Protein AF-A0A0F7ZGB7-F1 (afdb_monomer_lite)

Organism: NCBI:txid1043627

pLDDT: mean 71.64, std 21.91, range [25.3, 95.0]

Secondary structure (DSSP, 8-state):
----HHHHHHHHHHHHHHHSSSPPPPHHHHHHHHT--HHHHHHHHHHHHH--PPPPSSPPPSS-HHHHHHHHHHHHHHHHTT-PEEHHHHHHHHHHHHHHH-TTPPPPPTTHHHHHHHH-TTEEEEEEE---HHHHHHHHH-HHHHHHHHHHHHHHHHTT--GGG----------TT--SSEEEEEEETT-SSS---PPPGGGS---------S--------------------------

Radius of gyration: 31.17 Å; chains: 1; bounding box: 69×64×97 Å

Structure (mmCIF, N/CA/C/O backbone):
data_AF-A0A0F7ZGB7-F1
#
_entry.id   AF-A0A0F7ZGB7-F1
#
loop_
_atom_site.group_PDB
_atom_site.id
_atom_site.type_symbol
_atom_site.label_atom_id
_atom_site.label_alt_id
_atom_site.label_comp_id
_atom_site.label_asym_id
_atom_site.label_entity_id
_atom_site.label_seq_id
_atom_site.pdbx_PDB_ins_code
_atom_site.Cartn_x
_atom_site.Cartn_y
_atom_site.Cartn_z
_atom_site.occupancy
_atom_site.B_iso_or_equiv
_atom_site.auth_seq_id
_atom_site.auth_comp_id
_atom_site.auth_asym_id
_atom_site.auth_atom_id
_atom_site.pdbx_PDB_model_num
ATOM 1 N N . MET A 1 1 ? 8.958 -7.057 -25.307 1.00 51.56 1 MET A N 1
ATOM 2 C CA . MET A 1 1 ? 9.310 -8.439 -25.656 1.00 51.56 1 MET A CA 1
ATOM 3 C C . MET A 1 1 ? 9.052 -8.569 -27.149 1.00 51.56 1 MET A C 1
ATOM 5 O O . MET A 1 1 ? 8.058 -8.01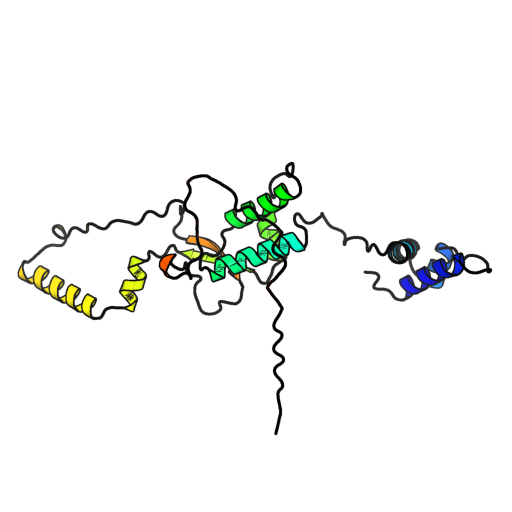8 -27.613 1.00 51.56 1 MET A O 1
ATOM 9 N N . ILE A 1 2 ? 10.017 -9.068 -27.922 1.00 58.09 2 ILE A N 1
ATOM 10 C CA . ILE A 1 2 ? 9.847 -9.271 -29.368 1.00 58.09 2 ILE A CA 1
ATOM 11 C C . ILE A 1 2 ? 9.111 -10.597 -29.515 1.00 58.09 2 ILE A C 1
ATOM 13 O O . ILE A 1 2 ? 9.730 -11.647 -29.382 1.00 58.09 2 ILE A O 1
ATOM 17 N N . ASP A 1 3 ? 7.804 -10.538 -29.738 1.00 61.19 3 ASP A N 1
ATOM 18 C CA . ASP A 1 3 ? 6.962 -11.743 -29.759 1.00 61.19 3 ASP A CA 1
ATOM 19 C C . ASP A 1 3 ? 6.904 -12.402 -31.151 1.00 61.19 3 ASP A C 1
ATOM 21 O O . ASP A 1 3 ? 6.297 -13.454 -31.321 1.00 61.19 3 ASP A O 1
ATOM 25 N N . ASP A 1 4 ? 7.556 -11.800 -32.151 1.00 79.75 4 ASP A N 1
ATOM 26 C CA . ASP A 1 4 ? 7.530 -12.245 -33.543 1.00 79.75 4 ASP A CA 1
ATOM 27 C C . ASP A 1 4 ? 8.862 -12.895 -33.969 1.00 79.75 4 ASP A C 1
ATOM 29 O O . ASP A 1 4 ? 9.934 -12.272 -33.950 1.00 79.75 4 ASP A O 1
ATOM 33 N N . ALA A 1 5 ? 8.781 -14.168 -34.365 1.00 84.44 5 ALA A N 1
ATOM 34 C CA . ALA A 1 5 ? 9.916 -14.976 -34.807 1.00 84.44 5 ALA A CA 1
ATOM 35 C C . ALA A 1 5 ? 10.572 -14.410 -36.079 1.00 84.44 5 ALA A C 1
ATOM 37 O O . ALA A 1 5 ? 11.801 -14.489 -36.231 1.00 84.44 5 ALA A O 1
ATOM 38 N N . ASP A 1 6 ? 9.785 -13.774 -36.948 1.00 86.94 6 ASP A N 1
ATOM 39 C CA . ASP A 1 6 ? 10.262 -13.200 -38.206 1.00 86.94 6 ASP A CA 1
ATOM 40 C C . ASP A 1 6 ? 11.077 -11.928 -37.951 1.00 86.94 6 ASP A C 1
ATOM 42 O O . ASP A 1 6 ? 12.181 -11.765 -38.485 1.00 86.94 6 ASP A O 1
ATOM 46 N N . THR A 1 7 ? 10.624 -11.084 -37.018 1.00 88.38 7 THR A N 1
ATOM 47 C CA . THR A 1 7 ? 11.367 -9.906 -36.542 1.00 88.38 7 THR A CA 1
ATOM 48 C C . THR A 1 7 ? 12.739 -10.285 -35.964 1.00 88.38 7 THR A C 1
ATOM 50 O O . THR A 1 7 ? 13.755 -9.644 -36.265 1.00 88.38 7 THR A O 1
ATOM 53 N N . LEU A 1 8 ? 12.798 -11.345 -35.151 1.00 88.06 8 LEU A N 1
ATOM 54 C CA . LEU A 1 8 ? 14.042 -11.813 -34.531 1.00 88.06 8 LEU A CA 1
ATOM 55 C C . LEU A 1 8 ? 15.022 -12.377 -35.575 1.00 88.06 8 LEU A C 1
ATOM 57 O O . LEU A 1 8 ? 16.233 -12.138 -35.507 1.00 88.06 8 LEU A O 1
ATOM 61 N N . THR A 1 9 ? 14.498 -13.109 -36.558 1.00 90.19 9 THR A N 1
ATOM 62 C CA . THR A 1 9 ? 15.281 -13.707 -37.647 1.00 90.19 9 THR A CA 1
ATOM 63 C C . THR A 1 9 ? 15.844 -12.632 -38.575 1.00 90.19 9 THR A C 1
ATOM 65 O O . THR A 1 9 ? 17.037 -12.663 -38.897 1.00 90.19 9 THR A O 1
ATOM 68 N N . ALA A 1 10 ? 15.044 -11.616 -38.908 1.00 89.81 10 ALA A N 1
ATOM 69 C CA . ALA A 1 10 ? 15.476 -10.448 -39.670 1.00 89.81 10 ALA A CA 1
ATOM 70 C C . ALA A 1 10 ? 16.606 -9.681 -38.961 1.00 89.81 10 ALA A C 1
ATOM 72 O O . ALA A 1 10 ? 17.627 -9.358 -39.576 1.00 89.81 10 ALA A O 1
ATOM 73 N N . ALA A 1 11 ? 16.472 -9.435 -37.654 1.00 90.56 11 ALA A N 1
ATOM 74 C CA . ALA A 1 11 ? 17.489 -8.737 -36.869 1.00 90.56 11 ALA A CA 1
ATOM 75 C C . ALA A 1 11 ? 18.810 -9.522 -36.795 1.00 90.56 11 ALA A C 1
ATOM 77 O O . ALA A 1 11 ? 19.886 -8.963 -37.027 1.00 90.56 11 ALA A O 1
ATOM 78 N N . ARG A 1 12 ? 18.739 -10.838 -36.551 1.00 90.88 12 ARG A N 1
ATOM 79 C CA . ARG A 1 12 ? 19.914 -11.727 -36.541 1.00 90.88 12 ARG A CA 1
ATOM 80 C C . ARG A 1 12 ? 20.606 -11.788 -37.901 1.00 90.88 12 ARG A C 1
ATOM 82 O O . ARG A 1 12 ? 21.835 -11.812 -37.938 1.00 90.88 12 ARG A O 1
ATOM 89 N N . LEU A 1 13 ? 19.850 -11.786 -39.003 1.00 91.44 13 LEU A N 1
ATOM 90 C CA . LEU A 1 13 ? 20.412 -11.739 -40.356 1.00 91.44 13 LEU A CA 1
ATOM 91 C C . LEU A 1 13 ? 21.247 -10.469 -40.562 1.00 91.44 13 LEU A C 1
ATOM 93 O O . LEU A 1 13 ? 22.381 -10.554 -41.037 1.00 91.44 13 LEU A O 1
ATOM 97 N N . VAL A 1 14 ? 20.717 -9.307 -40.167 1.00 90.75 14 VAL A N 1
ATOM 98 C CA . VAL A 1 14 ? 21.439 -8.031 -40.277 1.00 90.75 14 VAL A CA 1
ATOM 99 C C . VAL A 1 14 ? 22.710 -8.057 -39.435 1.00 90.75 14 VAL A C 1
ATOM 101 O O . VAL A 1 14 ? 23.769 -7.719 -39.960 1.00 90.75 14 VAL A O 1
ATOM 104 N N . ILE A 1 15 ? 22.632 -8.494 -38.173 1.00 90.00 15 ILE A N 1
ATOM 105 C CA . ILE A 1 15 ? 23.793 -8.573 -37.271 1.00 90.00 15 ILE A CA 1
ATOM 106 C C . ILE A 1 15 ? 24.872 -9.489 -37.863 1.00 90.00 15 ILE A C 1
ATOM 108 O O . ILE A 1 15 ? 25.987 -9.032 -38.088 1.00 90.00 15 ILE A O 1
ATOM 112 N N . ARG A 1 16 ? 24.527 -10.727 -38.244 1.00 89.56 16 ARG A N 1
ATOM 113 C CA . ARG A 1 16 ? 25.478 -11.680 -38.851 1.00 89.56 16 ARG A CA 1
ATOM 114 C C . ARG A 1 16 ? 26.102 -11.159 -40.145 1.00 89.56 16 ARG A C 1
ATOM 116 O O . ARG A 1 16 ? 27.260 -11.444 -40.433 1.00 89.56 16 ARG A O 1
ATOM 123 N N . SER A 1 17 ? 25.352 -10.391 -40.938 1.00 89.25 17 SER A N 1
ATOM 124 C CA . SER A 1 17 ? 25.871 -9.813 -42.182 1.00 89.25 17 SER A CA 1
ATOM 125 C C . SER A 1 17 ? 26.919 -8.717 -41.961 1.00 89.25 17 SER A C 1
ATOM 127 O O . SER A 1 17 ? 27.671 -8.421 -42.885 1.00 89.25 17 SER A O 1
ATOM 129 N N . ARG A 1 18 ? 26.985 -8.114 -40.763 1.00 85.06 18 ARG A N 1
ATOM 130 C CA . ARG A 1 18 ? 28.014 -7.116 -40.419 1.00 85.06 18 ARG A CA 1
ATOM 131 C C . ARG A 1 18 ? 29.387 -7.759 -40.245 1.00 85.06 18 ARG A C 1
ATOM 133 O O . ARG A 1 18 ? 30.376 -7.135 -40.631 1.00 85.06 18 ARG A O 1
ATOM 140 N N . ASP A 1 19 ? 29.407 -8.990 -39.740 1.00 78.62 19 ASP A N 1
ATOM 141 C CA . ASP A 1 19 ? 30.622 -9.759 -39.447 1.00 78.62 19 ASP A CA 1
ATOM 142 C C . ASP A 1 19 ? 31.050 -10.652 -40.625 1.00 78.62 19 ASP A C 1
ATOM 144 O O . ASP A 1 19 ? 32.187 -11.116 -40.701 1.00 78.62 19 ASP A O 1
ATOM 148 N N . ALA A 1 20 ? 30.148 -10.895 -41.579 1.00 78.00 20 ALA A N 1
ATOM 149 C CA . ALA A 1 20 ? 30.428 -11.712 -42.751 1.00 78.00 20 ALA A CA 1
ATOM 150 C C . ALA A 1 20 ? 31.311 -10.979 -43.780 1.00 78.00 20 ALA A C 1
ATOM 152 O O . ALA A 1 20 ? 31.113 -9.804 -44.074 1.00 78.00 20 ALA A O 1
ATOM 153 N N . ARG A 1 21 ? 32.196 -11.725 -44.462 1.00 72.94 21 ARG A N 1
ATOM 154 C CA . ARG A 1 21 ? 32.967 -11.246 -45.635 1.00 72.94 21 ARG A CA 1
ATOM 155 C C . ARG A 1 21 ? 32.108 -10.979 -46.892 1.00 72.94 21 ARG A C 1
ATOM 157 O O . ARG A 1 21 ? 32.649 -10.661 -47.946 1.00 72.94 21 ARG A O 1
ATOM 164 N N . ARG A 1 22 ? 30.783 -11.155 -46.814 1.00 76.00 22 ARG A N 1
ATOM 165 C CA . ARG A 1 22 ? 29.823 -10.957 -47.919 1.00 76.00 22 ARG A CA 1
ATOM 166 C C . ARG A 1 22 ? 29.209 -9.553 -47.868 1.00 76.00 22 ARG A C 1
ATOM 168 O O . ARG A 1 22 ? 29.370 -8.830 -46.890 1.00 76.00 22 ARG A O 1
ATOM 175 N N . LYS A 1 23 ? 28.472 -9.173 -48.919 1.00 82.81 23 LYS A N 1
ATOM 176 C CA . LYS A 1 23 ? 27.740 -7.898 -48.971 1.00 82.81 23 LYS A CA 1
ATOM 177 C C . LYS A 1 23 ? 26.806 -7.769 -47.760 1.00 82.81 23 LYS A C 1
ATOM 179 O O . LYS A 1 23 ? 26.014 -8.669 -47.482 1.00 82.81 23 LYS A O 1
ATOM 184 N N . ARG A 1 24 ? 26.912 -6.639 -47.058 1.00 86.56 24 ARG A N 1
ATOM 185 C CA . ARG A 1 24 ? 26.115 -6.330 -45.864 1.00 86.56 24 ARG A CA 1
ATOM 186 C C . ARG A 1 24 ? 24.639 -6.210 -46.227 1.00 86.56 24 ARG A C 1
ATOM 188 O O . ARG A 1 24 ? 24.301 -5.516 -47.185 1.00 86.56 24 ARG A O 1
ATOM 195 N N . VAL A 1 25 ? 23.780 -6.847 -45.435 1.00 89.81 25 VAL A N 1
ATOM 196 C CA . VAL A 1 25 ? 22.326 -6.749 -45.588 1.00 89.81 25 VAL A CA 1
ATOM 197 C C . VAL A 1 25 ? 21.863 -5.484 -44.880 1.00 89.81 25 VAL A C 1
ATOM 199 O O . VAL A 1 25 ? 22.173 -5.258 -43.707 1.00 89.81 25 VAL A O 1
ATOM 202 N N . THR A 1 26 ? 21.125 -4.634 -45.590 1.00 91.62 26 THR A N 1
ATOM 203 C CA . THR A 1 26 ? 20.567 -3.423 -44.976 1.00 91.62 26 THR A CA 1
ATOM 204 C C . THR A 1 26 ? 19.328 -3.758 -44.146 1.00 91.62 26 THR A C 1
ATOM 206 O O . THR A 1 26 ? 18.617 -4.721 -44.422 1.00 91.62 26 THR A O 1
ATOM 209 N N . VAL A 1 27 ? 19.013 -2.929 -43.147 1.00 91.12 27 VAL A N 1
ATOM 210 C CA . VAL A 1 27 ? 17.802 -3.118 -42.324 1.00 91.12 27 VAL A CA 1
ATOM 211 C C . VAL A 1 27 ? 16.535 -3.115 -43.184 1.00 91.12 27 VAL A C 1
ATOM 213 O O . VAL A 1 27 ? 15.639 -3.915 -42.951 1.00 91.12 27 VAL A O 1
ATOM 216 N N . ARG A 1 28 ? 16.467 -2.248 -44.206 1.00 90.31 28 ARG A N 1
ATOM 217 C CA . ARG A 1 28 ? 15.327 -2.180 -45.137 1.00 90.31 28 ARG A CA 1
ATOM 218 C C . ARG A 1 28 ? 15.186 -3.453 -45.967 1.00 90.31 28 ARG A C 1
ATOM 220 O O . ARG A 1 28 ? 14.075 -3.913 -46.188 1.00 90.31 28 ARG A O 1
ATOM 227 N N . GLU A 1 29 ? 16.306 -4.019 -46.400 1.00 92.12 29 GLU A N 1
ATOM 228 C CA . GLU A 1 29 ? 16.327 -5.269 -47.153 1.00 92.12 29 GLU A CA 1
ATOM 229 C C . GLU A 1 29 ? 15.891 -6.456 -46.287 1.00 92.12 29 GLU A C 1
ATOM 231 O O . GLU A 1 29 ? 15.081 -7.265 -46.727 1.00 92.12 29 GLU A O 1
ATOM 236 N N . ALA A 1 30 ? 16.363 -6.540 -45.040 1.00 91.00 30 ALA A N 1
ATOM 237 C CA . ALA A 1 30 ? 15.907 -7.562 -44.101 1.00 91.00 30 ALA A CA 1
ATOM 238 C C . ALA A 1 30 ? 14.413 -7.405 -43.770 1.00 91.00 30 ALA A C 1
ATOM 240 O O . ALA A 1 30 ? 13.672 -8.376 -43.829 1.00 91.00 30 ALA A O 1
ATOM 241 N N . ALA A 1 31 ? 13.955 -6.181 -43.504 1.00 92.38 31 ALA A N 1
ATOM 242 C CA . ALA A 1 31 ? 12.545 -5.871 -43.274 1.00 92.38 31 ALA A CA 1
ATOM 243 C C . ALA A 1 31 ? 11.651 -6.328 -44.443 1.00 92.38 31 ALA A C 1
ATOM 245 O O . ALA A 1 31 ? 10.657 -7.014 -44.227 1.00 92.38 31 ALA A O 1
ATOM 246 N N . ALA A 1 32 ? 12.052 -6.035 -45.685 1.00 92.25 32 ALA A N 1
ATOM 247 C CA . ALA A 1 32 ? 11.319 -6.453 -46.880 1.00 92.25 32 ALA A CA 1
ATOM 248 C C . ALA A 1 32 ? 11.302 -7.980 -47.075 1.00 92.25 32 ALA A C 1
ATOM 250 O O . ALA A 1 32 ? 10.277 -8.528 -47.465 1.00 92.25 32 ALA A O 1
ATOM 251 N N . ARG A 1 33 ? 12.411 -8.675 -46.780 1.00 92.25 33 ARG A N 1
ATOM 252 C CA . ARG A 1 33 ? 12.513 -10.143 -46.913 1.00 92.25 33 ARG A CA 1
ATOM 253 C C . ARG A 1 33 ? 11.592 -10.905 -45.963 1.00 92.25 33 ARG A C 1
ATOM 255 O O . ARG A 1 33 ? 11.128 -11.976 -46.328 1.00 92.25 33 ARG A O 1
ATOM 262 N N . PHE A 1 34 ? 11.370 -10.372 -44.764 1.00 89.94 34 PHE A N 1
ATOM 263 C CA . PHE A 1 34 ? 10.576 -11.027 -43.721 1.00 89.94 34 PHE A CA 1
ATOM 264 C C . PHE A 1 34 ? 9.191 -10.391 -43.526 1.00 89.94 34 PHE A C 1
ATOM 266 O O . PHE A 1 34 ? 8.462 -10.800 -42.638 1.00 89.94 34 PHE A O 1
ATOM 273 N N . GLY A 1 35 ? 8.810 -9.390 -44.330 1.00 89.69 35 GLY A N 1
ATOM 274 C CA . GLY A 1 35 ? 7.499 -8.735 -44.214 1.00 89.69 35 GLY A CA 1
ATOM 275 C C . GLY A 1 35 ? 7.302 -7.930 -42.920 1.00 89.69 35 GLY A C 1
ATOM 276 O O . GLY A 1 35 ? 6.172 -7.652 -42.530 1.00 89.69 35 GLY A O 1
ATOM 277 N N . VAL A 1 36 ? 8.392 -7.535 -42.257 1.00 89.94 36 VAL A N 1
ATOM 278 C CA . VAL A 1 36 ? 8.384 -6.849 -40.955 1.00 89.94 36 VAL A CA 1
ATOM 279 C C . VAL A 1 36 ? 8.677 -5.360 -41.145 1.00 89.94 36 VAL A C 1
ATOM 281 O O . VAL A 1 36 ? 9.420 -4.968 -42.045 1.00 89.94 36 VAL A O 1
ATOM 284 N N . SER A 1 37 ? 8.147 -4.486 -40.283 1.00 90.50 37 SER A N 1
ATOM 285 C CA . SER A 1 37 ? 8.488 -3.061 -40.360 1.00 90.50 37 SER A CA 1
ATOM 286 C C . SER A 1 37 ? 9.972 -2.810 -40.053 1.00 90.50 37 SER A C 1
ATOM 288 O O . SER A 1 37 ? 10.559 -3.396 -39.140 1.00 90.50 37 SER A O 1
ATOM 290 N N . LYS A 1 38 ? 10.586 -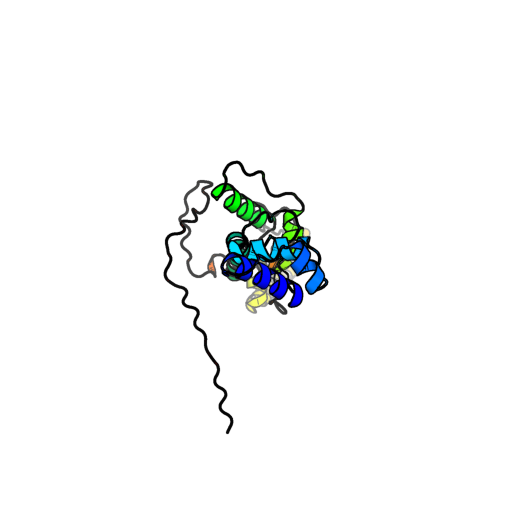1.852 -40.759 1.00 92.12 38 LYS A N 1
ATOM 291 C CA . LYS A 1 38 ? 11.971 -1.418 -40.492 1.00 92.12 38 LYS A CA 1
ATOM 292 C C . LYS A 1 38 ? 12.186 -1.081 -39.006 1.00 92.12 38 LYS A C 1
ATOM 294 O O . LYS A 1 38 ? 13.208 -1.438 -38.431 1.00 92.12 38 LYS A O 1
ATOM 299 N N . SER A 1 39 ? 11.203 -0.426 -38.390 1.00 88.44 39 SER A N 1
ATOM 300 C CA . SER A 1 39 ? 11.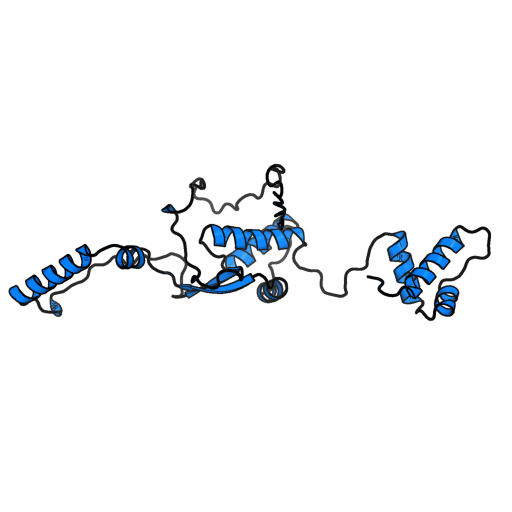215 -0.002 -36.988 1.00 88.44 39 SER A CA 1
ATOM 301 C C . SER A 1 39 ? 11.304 -1.179 -36.012 1.00 88.44 39 SER A C 1
ATOM 303 O O . SER A 1 39 ? 12.032 -1.093 -35.023 1.00 88.44 39 SER A O 1
ATOM 305 N N . GLN A 1 40 ? 10.597 -2.280 -36.290 1.00 88.38 40 GLN A N 1
ATOM 306 C CA . GLN A 1 40 ? 10.660 -3.511 -35.493 1.00 88.38 40 GLN A CA 1
ATOM 307 C C . GLN A 1 40 ? 12.034 -4.176 -35.608 1.00 88.38 40 GLN A C 1
ATOM 309 O O . GLN A 1 40 ? 12.605 -4.556 -34.588 1.00 88.38 40 GLN A O 1
ATOM 314 N N . VAL A 1 41 ? 12.611 -4.228 -36.814 1.00 90.38 41 VAL A N 1
ATOM 315 C CA . VAL A 1 41 ? 13.964 -4.772 -37.026 1.00 90.38 41 VAL A CA 1
ATOM 316 C C . VAL A 1 41 ? 15.027 -3.906 -36.332 1.00 90.38 41 VAL A C 1
ATOM 318 O O . VAL A 1 41 ? 15.878 -4.436 -35.624 1.00 90.38 41 VAL A O 1
ATOM 321 N N . ASP A 1 42 ? 14.957 -2.575 -36.450 1.00 89.00 42 ASP A N 1
ATOM 322 C CA . ASP A 1 42 ? 15.876 -1.640 -35.771 1.00 89.00 42 ASP A CA 1
ATOM 323 C C . ASP A 1 42 ? 15.774 -1.719 -34.237 1.00 89.00 42 ASP A C 1
ATOM 325 O O . ASP A 1 42 ? 16.774 -1.561 -33.527 1.00 89.00 42 ASP A O 1
ATOM 329 N N . ARG A 1 43 ? 14.566 -1.947 -33.709 1.00 86.38 43 ARG A N 1
ATOM 330 C CA . ARG A 1 43 ? 14.333 -2.185 -32.280 1.00 86.38 43 ARG A CA 1
ATOM 331 C C . ARG A 1 43 ? 14.937 -3.519 -31.847 1.00 86.38 43 ARG A C 1
ATOM 333 O O . ARG A 1 43 ? 15.669 -3.548 -30.865 1.00 86.38 43 ARG A O 1
ATOM 340 N N . ALA A 1 44 ? 14.694 -4.585 -32.604 1.00 88.69 44 ALA A N 1
ATOM 341 C CA . ALA A 1 44 ? 15.213 -5.913 -32.310 1.00 88.69 44 ALA A CA 1
ATOM 342 C C . ALA A 1 44 ? 16.744 -5.990 -32.375 1.00 88.69 44 ALA A C 1
ATOM 344 O O . ALA A 1 44 ? 17.364 -6.638 -31.537 1.00 88.69 44 ALA A O 1
ATOM 345 N N . ILE A 1 45 ? 17.374 -5.270 -33.307 1.00 89.75 45 ILE A N 1
ATOM 346 C CA . ILE A 1 45 ? 18.836 -5.134 -33.352 1.00 89.75 45 ILE A CA 1
ATOM 347 C C . ILE A 1 45 ? 19.357 -4.448 -32.085 1.00 89.75 45 ILE A C 1
ATOM 349 O O . ILE A 1 45 ? 20.349 -4.900 -31.521 1.00 89.75 45 ILE A O 1
ATOM 353 N N . ARG A 1 46 ? 18.701 -3.373 -31.624 1.00 87.38 46 ARG A N 1
ATOM 354 C CA . ARG A 1 46 ? 19.086 -2.697 -30.375 1.00 87.38 46 ARG A CA 1
ATOM 355 C C . ARG A 1 46 ? 18.955 -3.627 -29.175 1.00 87.38 46 ARG A C 1
ATOM 357 O O . ARG A 1 46 ? 19.921 -3.752 -28.437 1.00 87.38 46 ARG A O 1
ATOM 364 N N . GLU A 1 47 ? 17.826 -4.321 -29.046 1.00 85.75 47 GLU A N 1
ATOM 365 C CA . GLU A 1 47 ? 17.591 -5.301 -27.977 1.00 85.75 47 GLU A CA 1
ATOM 366 C C . GLU A 1 47 ? 18.661 -6.408 -27.963 1.00 85.75 47 GLU A C 1
ATOM 368 O O . GLU A 1 47 ? 19.201 -6.718 -26.906 1.00 85.75 47 GLU A O 1
ATOM 373 N N . LEU A 1 48 ? 19.034 -6.955 -29.127 1.00 87.00 48 LEU A N 1
ATOM 374 C CA . LEU A 1 48 ? 20.048 -8.014 -29.233 1.00 87.00 48 LEU A CA 1
ATOM 375 C C . LEU A 1 48 ? 21.483 -7.537 -28.966 1.00 87.00 48 LEU A C 1
ATOM 377 O O . LEU A 1 48 ? 22.299 -8.329 -28.504 1.00 87.00 48 LEU A O 1
ATOM 381 N N . LEU A 1 49 ? 21.812 -6.282 -29.287 1.00 87.31 49 LEU A N 1
ATOM 382 C CA . LEU A 1 49 ? 23.167 -5.745 -29.113 1.00 87.31 49 LEU A CA 1
ATOM 383 C C . LEU A 1 49 ? 23.415 -5.193 -27.709 1.00 87.31 49 LEU A C 1
ATOM 385 O O . LEU A 1 49 ? 24.522 -5.325 -27.200 1.00 87.31 49 LEU A O 1
ATOM 389 N N . THR A 1 50 ? 22.420 -4.543 -27.101 1.00 83.56 50 THR A N 1
ATOM 390 C CA . THR A 1 50 ? 22.574 -3.929 -25.773 1.00 83.56 50 THR A CA 1
ATOM 391 C C . THR A 1 50 ? 22.031 -4.805 -24.651 1.00 83.56 50 THR A C 1
ATOM 393 O O . THR A 1 50 ? 22.330 -4.544 -23.491 1.00 83.56 50 THR A O 1
ATOM 396 N N . GLY A 1 51 ? 21.200 -5.804 -24.966 1.00 79.12 51 GLY A N 1
ATOM 397 C CA . GLY A 1 51 ? 20.451 -6.578 -23.973 1.00 79.12 51 GLY A CA 1
ATOM 398 C C . GLY A 1 51 ? 19.344 -5.776 -23.276 1.00 79.12 51 GLY A C 1
ATOM 399 O O . GLY A 1 51 ? 18.638 -6.312 -22.426 1.00 79.12 51 GLY A O 1
ATOM 400 N N . ILE A 1 52 ? 19.166 -4.495 -23.622 1.00 74.44 52 ILE A N 1
ATOM 401 C CA . ILE A 1 52 ? 18.187 -3.614 -22.984 1.00 74.44 52 ILE A CA 1
ATOM 402 C C . ILE A 1 52 ? 16.863 -3.745 -23.729 1.00 74.44 52 ILE A C 1
ATOM 404 O O . ILE A 1 52 ? 16.699 -3.228 -24.837 1.00 74.44 52 ILE A O 1
ATOM 408 N N . VAL A 1 53 ? 15.893 -4.393 -23.090 1.00 70.12 53 VAL A N 1
ATOM 409 C CA . VAL A 1 53 ? 14.509 -4.417 -23.567 1.00 70.12 53 VAL A CA 1
ATOM 410 C C . VAL A 1 53 ? 13.869 -3.053 -23.266 1.00 70.12 53 VAL A C 1
ATOM 412 O O . VAL A 1 53 ? 13.871 -2.625 -22.110 1.00 70.12 53 VAL A O 1
ATOM 415 N N . PRO A 1 54 ? 13.306 -2.339 -24.261 1.00 63.56 54 PRO A N 1
ATOM 416 C CA . PRO A 1 54 ? 12.595 -1.093 -24.031 1.00 63.56 54 PRO A CA 1
ATOM 417 C C . PRO A 1 54 ? 11.465 -1.327 -23.035 1.00 63.56 54 PRO A C 1
ATOM 419 O O . PRO A 1 54 ? 10.641 -2.229 -23.230 1.00 63.56 54 PRO A O 1
ATOM 422 N N . ARG A 1 55 ? 11.428 -0.495 -21.988 1.00 61.16 55 ARG A N 1
ATOM 423 C CA . ARG A 1 55 ? 10.374 -0.524 -20.972 1.00 61.16 55 ARG A CA 1
ATOM 424 C C . ARG A 1 55 ? 9.008 -0.456 -21.673 1.00 61.16 55 ARG A C 1
ATOM 426 O O . ARG A 1 55 ? 8.873 0.308 -22.636 1.00 61.16 55 ARG A O 1
ATOM 433 N N . PRO A 1 56 ? 8.008 -1.248 -21.243 1.00 61.66 56 PRO A N 1
ATOM 434 C CA . PRO A 1 56 ? 6.662 -1.140 -21.786 1.00 61.66 56 PRO A CA 1
ATOM 435 C C . PRO A 1 56 ? 6.194 0.323 -21.756 1.00 61.66 56 PRO A C 1
ATOM 437 O O . PRO A 1 56 ? 6.532 1.053 -20.817 1.00 61.66 56 PRO A O 1
ATOM 440 N N . PRO A 1 57 ? 5.466 0.774 -22.791 1.00 57.84 57 PRO A N 1
ATOM 441 C CA . PRO A 1 57 ? 5.038 2.161 -22.886 1.00 57.84 57 PRO A CA 1
ATOM 442 C C . PRO A 1 57 ? 4.175 2.525 -21.673 1.00 57.84 57 PRO A C 1
ATOM 444 O O . PRO A 1 57 ? 3.184 1.861 -21.380 1.00 57.84 57 PRO A O 1
ATOM 447 N N . GLY A 1 58 ? 4.563 3.578 -20.953 1.00 65.00 58 GLY A N 1
ATOM 448 C CA . GLY A 1 58 ? 3.855 4.033 -19.762 1.00 65.00 58 GLY A CA 1
ATOM 449 C C . GLY A 1 58 ? 4.673 5.009 -18.924 1.00 65.00 58 GLY A C 1
ATOM 450 O O . GLY A 1 58 ? 5.886 5.147 -19.091 1.00 65.00 58 GLY A O 1
ATOM 451 N N . ARG A 1 59 ? 3.998 5.703 -18.003 1.00 65.75 59 ARG A N 1
ATOM 452 C CA . ARG A 1 59 ? 4.670 6.547 -17.008 1.00 65.75 59 ARG A CA 1
ATOM 453 C C . ARG A 1 59 ? 5.555 5.655 -16.123 1.00 65.75 59 ARG A C 1
ATOM 455 O O . ARG A 1 59 ? 5.066 4.613 -15.682 1.00 65.75 59 ARG A O 1
ATOM 462 N N . PRO A 1 60 ? 6.805 6.053 -15.821 1.00 65.12 60 PRO A N 1
ATOM 463 C CA . PRO A 1 60 ? 7.638 5.334 -14.863 1.00 65.12 60 PRO A CA 1
ATOM 464 C C . PRO A 1 60 ? 6.880 5.086 -13.555 1.00 65.12 60 PRO A C 1
ATOM 466 O O . PRO A 1 60 ? 6.187 5.983 -13.057 1.00 65.12 60 PRO A O 1
ATOM 469 N N . ARG A 1 61 ? 6.983 3.862 -13.023 1.00 76.00 61 ARG A N 1
ATOM 470 C CA . ARG A 1 61 ? 6.421 3.534 -11.708 1.00 76.00 61 ARG A CA 1
ATOM 471 C C . ARG A 1 61 ? 7.096 4.403 -10.644 1.00 76.00 61 ARG A C 1
ATOM 473 O O . ARG A 1 61 ? 8.241 4.812 -10.800 1.00 76.00 61 ARG A O 1
ATOM 480 N N . HIS A 1 62 ? 6.351 4.733 -9.591 1.00 79.75 62 HIS A N 1
ATOM 481 C CA . HIS A 1 62 ? 6.866 5.559 -8.495 1.00 79.75 62 HIS A CA 1
ATOM 482 C C . HIS A 1 62 ? 7.840 4.801 -7.582 1.00 79.75 62 HIS A C 1
ATOM 484 O O . HIS A 1 62 ? 8.638 5.447 -6.903 1.00 79.75 62 HIS A O 1
ATOM 490 N N . LEU A 1 63 ? 7.741 3.471 -7.587 1.00 84.88 63 LEU A N 1
ATOM 491 C CA . LEU A 1 63 ? 8.582 2.531 -6.861 1.00 84.88 63 LEU A CA 1
ATOM 492 C C . LEU A 1 63 ? 9.288 1.607 -7.857 1.00 84.88 63 LEU A C 1
ATOM 494 O O . LEU A 1 63 ? 8.726 1.293 -8.917 1.00 84.88 63 LEU A O 1
ATOM 498 N N . ASP A 1 64 ? 10.503 1.203 -7.503 1.00 86.25 64 ASP A N 1
ATOM 499 C CA . ASP A 1 64 ? 11.216 0.096 -8.142 1.00 86.25 64 ASP A CA 1
ATOM 500 C C . ASP A 1 64 ? 10.651 -1.245 -7.654 1.00 86.25 64 ASP A C 1
ATOM 502 O O . ASP A 1 64 ? 10.017 -1.300 -6.605 1.00 86.25 64 ASP A O 1
ATOM 506 N N . GLU A 1 65 ? 10.885 -2.334 -8.391 1.00 86.94 65 GLU A N 1
ATOM 507 C CA . GLU A 1 65 ? 10.321 -3.659 -8.065 1.00 86.94 65 GLU A CA 1
ATOM 508 C C . GLU A 1 65 ? 10.680 -4.109 -6.639 1.00 86.94 65 GLU A C 1
ATOM 510 O O . GLU A 1 65 ? 9.807 -4.524 -5.886 1.00 86.94 65 GLU A O 1
ATOM 515 N N . ALA A 1 66 ? 11.932 -3.906 -6.215 1.00 87.62 66 ALA A N 1
ATOM 516 C CA . ALA A 1 66 ? 12.367 -4.227 -4.855 1.00 87.62 66 ALA A CA 1
ATOM 517 C C . ALA A 1 66 ? 11.700 -3.350 -3.775 1.00 87.62 66 ALA A C 1
ATOM 519 O O . ALA A 1 66 ? 11.422 -3.822 -2.673 1.00 87.62 66 ALA A O 1
ATOM 520 N N . GLU A 1 67 ? 11.443 -2.072 -4.070 1.00 90.88 67 GLU A N 1
ATOM 521 C CA . GLU A 1 67 ? 10.753 -1.164 -3.143 1.00 90.88 67 GLU A CA 1
ATOM 522 C C . GLU A 1 67 ? 9.266 -1.529 -3.018 1.00 90.88 67 GLU A C 1
ATOM 524 O O . GLU A 1 67 ? 8.682 -1.431 -1.937 1.00 90.88 67 GLU A O 1
ATOM 529 N N . ASP A 1 68 ? 8.666 -1.953 -4.130 1.00 92.25 68 ASP A N 1
ATOM 530 C CA . ASP A 1 68 ? 7.283 -2.411 -4.226 1.00 92.25 68 ASP A CA 1
ATOM 531 C C . ASP A 1 68 ? 7.082 -3.690 -3.399 1.00 92.25 68 ASP A C 1
ATOM 533 O O . ASP A 1 68 ? 6.231 -3.729 -2.505 1.00 92.25 68 ASP A O 1
ATOM 537 N N . ASP A 1 69 ? 7.956 -4.682 -3.594 1.00 91.00 69 ASP A N 1
ATOM 538 C CA . ASP A 1 69 ? 7.969 -5.936 -2.834 1.00 91.00 69 ASP A CA 1
ATOM 539 C C . ASP A 1 69 ? 8.196 -5.699 -1.335 1.00 91.00 69 ASP A C 1
ATOM 541 O O . ASP A 1 69 ? 7.530 -6.312 -0.494 1.00 91.00 69 ASP A O 1
ATOM 545 N N . ALA A 1 70 ? 9.086 -4.770 -0.972 1.00 92.19 70 ALA A N 1
ATOM 546 C CA . ALA A 1 70 ? 9.312 -4.394 0.422 1.00 92.19 70 ALA A CA 1
ATOM 547 C C . ALA A 1 70 ? 8.050 -3.797 1.067 1.00 92.19 70 ALA A C 1
ATOM 549 O O . ALA A 1 70 ? 7.734 -4.094 2.224 1.00 92.19 70 ALA A O 1
ATOM 550 N N . LEU A 1 71 ? 7.291 -2.986 0.323 1.00 93.81 71 LEU A N 1
ATOM 551 C CA . LEU A 1 71 ? 6.050 -2.398 0.816 1.00 93.81 71 LEU A CA 1
ATOM 552 C C . LEU A 1 71 ? 4.942 -3.452 0.980 1.00 93.81 71 LEU A C 1
ATOM 554 O O . LEU A 1 71 ? 4.195 -3.411 1.963 1.00 93.81 71 LEU A O 1
ATOM 558 N N . VAL A 1 72 ? 4.861 -4.432 0.076 1.00 92.75 72 VAL A N 1
ATOM 559 C CA . VAL A 1 72 ? 3.965 -5.591 0.227 1.00 92.75 72 VAL A CA 1
ATOM 560 C C . VAL A 1 72 ? 4.365 -6.426 1.446 1.00 92.75 72 VAL A C 1
ATOM 562 O O . VAL A 1 72 ? 3.514 -6.748 2.281 1.00 92.75 72 VAL A O 1
ATOM 565 N N . ALA A 1 73 ? 5.656 -6.723 1.614 1.00 91.56 73 ALA A N 1
ATOM 566 C CA . ALA A 1 73 ? 6.173 -7.456 2.768 1.00 91.56 73 ALA A CA 1
ATOM 567 C C . ALA A 1 73 ? 5.864 -6.735 4.089 1.00 91.56 73 ALA A C 1
ATOM 569 O O . ALA A 1 73 ? 5.479 -7.377 5.069 1.00 91.56 73 ALA A O 1
ATOM 570 N N . TYR A 1 74 ? 5.940 -5.402 4.101 1.00 91.44 74 TYR A N 1
ATOM 571 C CA . TYR A 1 74 ? 5.554 -4.582 5.246 1.00 91.44 74 TYR A CA 1
ATOM 572 C C . TYR A 1 74 ? 4.077 -4.764 5.625 1.00 91.44 74 TYR A C 1
ATOM 574 O O . TYR A 1 74 ? 3.768 -4.934 6.806 1.00 91.44 74 TYR A O 1
ATOM 582 N N . VAL A 1 75 ? 3.162 -4.816 4.647 1.00 91.44 75 VAL A N 1
ATOM 583 C CA . VAL A 1 75 ? 1.737 -5.116 4.897 1.00 91.44 75 VAL A CA 1
ATOM 584 C C . VAL A 1 75 ? 1.565 -6.499 5.521 1.00 91.44 75 VAL A C 1
ATOM 586 O O . VAL A 1 75 ? 0.833 -6.645 6.502 1.00 91.44 75 VAL A O 1
ATOM 589 N N . VAL A 1 76 ? 2.241 -7.512 4.975 1.00 89.81 76 VAL A N 1
ATOM 590 C CA . VAL A 1 76 ? 2.168 -8.891 5.481 1.00 89.81 76 VAL A CA 1
ATOM 591 C C . VAL A 1 76 ? 2.697 -8.974 6.912 1.00 89.81 76 VAL A C 1
ATOM 593 O O . VAL A 1 76 ? 2.074 -9.612 7.761 1.00 89.81 76 VAL A O 1
ATOM 596 N N . TRP A 1 77 ? 3.825 -8.321 7.191 1.00 88.81 77 TRP A N 1
ATOM 597 C CA . TRP A 1 77 ? 4.438 -8.279 8.516 1.00 88.81 77 TRP A CA 1
ATOM 598 C C . TRP A 1 77 ? 3.515 -7.616 9.542 1.00 88.81 77 TRP A C 1
ATOM 600 O O . TRP A 1 77 ? 3.221 -8.208 10.580 1.00 88.81 77 TRP A O 1
ATOM 610 N N . LEU A 1 78 ? 2.974 -6.444 9.205 1.00 87.12 78 LEU A N 1
ATOM 611 C CA . LEU A 1 78 ? 2.009 -5.724 10.030 1.00 87.12 78 LEU A CA 1
ATOM 612 C C . LEU A 1 78 ? 0.753 -6.555 10.312 1.00 87.12 78 LEU A C 1
ATOM 614 O O . LEU A 1 78 ? 0.289 -6.629 11.448 1.00 87.12 78 LEU A O 1
ATOM 618 N N . GLN A 1 79 ? 0.227 -7.241 9.299 1.00 84.38 79 GLN A N 1
ATOM 619 C CA . GLN A 1 79 ? -0.921 -8.122 9.474 1.00 84.38 79 GLN A CA 1
ATOM 620 C C . GLN A 1 79 ? -0.605 -9.327 10.372 1.00 84.38 79 GLN A C 1
ATOM 622 O O . GLN A 1 79 ? -1.444 -9.693 11.192 1.00 84.38 79 GLN A O 1
ATOM 627 N N . ARG A 1 80 ? 0.579 -9.940 10.242 1.00 79.69 80 ARG A N 1
ATOM 628 C CA . ARG A 1 80 ? 1.018 -11.047 11.113 1.00 79.69 80 ARG A CA 1
ATOM 629 C C . ARG A 1 80 ? 1.194 -10.605 12.562 1.00 79.69 80 ARG A C 1
ATOM 631 O O . ARG A 1 80 ? 0.844 -11.358 13.459 1.00 79.69 80 ARG A O 1
ATOM 638 N N . GLY A 1 81 ? 1.674 -9.382 12.773 1.00 76.88 81 GLY A N 1
ATOM 639 C CA . GLY A 1 81 ? 1.698 -8.743 14.085 1.00 76.88 81 GLY A CA 1
ATOM 640 C C . GLY A 1 81 ? 0.319 -8.299 14.572 1.00 76.88 81 GLY A C 1
ATOM 641 O O . GLY A 1 81 ? 0.218 -7.748 15.655 1.00 76.88 81 GLY A O 1
ATOM 642 N N . GLY A 1 82 ? -0.748 -8.493 13.793 1.00 76.25 82 GLY A N 1
ATOM 643 C CA . GLY A 1 82 ? -2.092 -8.086 14.179 1.00 76.25 82 GLY A CA 1
ATOM 644 C C . GLY A 1 82 ? -2.309 -6.582 14.195 1.00 76.25 82 GLY A C 1
ATOM 645 O O . GLY A 1 82 ? -3.214 -6.113 14.862 1.00 76.25 82 GLY A O 1
ATOM 646 N N . PHE A 1 83 ? -1.526 -5.797 13.466 1.00 80.38 83 PHE A N 1
ATOM 647 C CA . PHE A 1 83 ? -1.772 -4.368 13.277 1.00 80.38 83 PHE A CA 1
ATOM 648 C C . PHE A 1 83 ? -1.866 -4.095 11.781 1.00 80.38 83 PHE A C 1
ATOM 650 O O . PHE A 1 83 ? -0.899 -3.624 11.191 1.00 80.38 83 PHE A O 1
ATOM 657 N N . PRO A 1 84 ? -2.995 -4.420 11.126 1.00 84.69 84 PRO A N 1
ATOM 658 C CA . PRO A 1 84 ? -3.096 -4.308 9.677 1.00 84.69 84 PRO A CA 1
ATOM 659 C C . PRO A 1 84 ? -2.811 -2.874 9.205 1.00 84.69 84 PRO A C 1
ATOM 661 O O . PRO A 1 84 ? -3.248 -1.898 9.819 1.00 84.69 84 PRO A O 1
ATOM 664 N N . ALA A 1 85 ? -2.067 -2.758 8.104 1.00 89.06 85 ALA A N 1
ATOM 665 C CA . ALA A 1 85 ? -1.509 -1.494 7.638 1.00 89.06 85 ALA A CA 1
ATOM 666 C C . ALA A 1 85 ? -2.595 -0.500 7.213 1.00 89.06 85 ALA A C 1
ATOM 668 O O . ALA A 1 85 ? -3.494 -0.829 6.437 1.00 89.06 85 ALA A O 1
ATOM 669 N N . THR A 1 86 ? -2.495 0.746 7.667 1.00 89.12 86 THR A N 1
ATOM 670 C CA . THR A 1 86 ? -3.374 1.832 7.210 1.00 89.12 86 THR A CA 1
ATOM 671 C C . THR A 1 86 ? -2.863 2.459 5.914 1.00 89.12 86 THR A C 1
ATOM 673 O O . THR A 1 86 ? -1.669 2.442 5.614 1.00 89.12 86 THR A O 1
ATOM 676 N N . ARG A 1 87 ? -3.763 3.106 5.162 1.00 90.00 87 ARG A N 1
ATOM 677 C CA . ARG A 1 87 ? -3.392 3.875 3.961 1.00 90.00 87 ARG A CA 1
ATOM 678 C C . ARG A 1 87 ? -2.287 4.901 4.242 1.00 90.00 87 ARG A C 1
ATOM 680 O O . ARG A 1 87 ? -1.354 5.009 3.456 1.00 90.00 87 ARG A O 1
ATOM 687 N N . LEU A 1 88 ? -2.397 5.642 5.346 1.00 88.62 88 LEU A N 1
ATOM 688 C CA . LEU A 1 88 ? -1.436 6.688 5.701 1.00 88.62 88 LEU A CA 1
ATOM 689 C C . LEU A 1 88 ? -0.047 6.104 5.987 1.00 88.62 88 LEU A C 1
ATOM 691 O O . LEU A 1 88 ? 0.952 6.660 5.545 1.00 88.62 88 LEU A O 1
ATOM 695 N N . GLN A 1 89 ? 0.021 4.963 6.680 1.00 90.44 89 GLN A N 1
ATOM 696 C CA . GLN A 1 89 ? 1.288 4.264 6.914 1.00 90.44 89 GLN A CA 1
ATOM 697 C C . GLN A 1 89 ? 1.939 3.816 5.605 1.00 90.44 89 GLN A C 1
ATOM 699 O O . GLN A 1 89 ? 3.148 3.951 5.464 1.00 90.44 89 GLN A O 1
ATOM 704 N N . LEU A 1 90 ? 1.151 3.346 4.635 1.00 92.62 90 LEU A N 1
ATOM 705 C CA . LEU A 1 90 ? 1.674 2.940 3.329 1.00 92.62 90 LEU A CA 1
ATOM 706 C C . LEU A 1 90 ? 2.143 4.129 2.489 1.00 92.62 90 LEU A C 1
ATOM 708 O O . LEU A 1 90 ? 3.210 4.062 1.886 1.00 92.62 90 LEU A O 1
ATOM 712 N N . GLU A 1 91 ? 1.397 5.235 2.484 1.00 93.06 91 GLU A N 1
ATOM 713 C CA . GLU A 1 91 ? 1.828 6.476 1.826 1.00 93.06 91 GLU A CA 1
ATOM 714 C C . GLU A 1 91 ? 3.118 7.020 2.458 1.00 93.06 91 GLU A C 1
ATOM 716 O O . GLU A 1 91 ? 4.042 7.400 1.739 1.00 93.06 91 GLU A O 1
ATOM 721 N N . ASN A 1 92 ? 3.224 6.997 3.789 1.00 91.81 92 ASN A N 1
ATOM 722 C CA . ASN A 1 92 ? 4.429 7.415 4.504 1.00 91.81 92 ASN A CA 1
ATOM 723 C C . ASN A 1 92 ? 5.609 6.472 4.254 1.00 91.81 92 ASN A C 1
ATOM 725 O O . ASN A 1 92 ? 6.697 6.955 3.965 1.00 91.81 92 ASN A O 1
ATOM 729 N N . GLY A 1 93 ? 5.401 5.154 4.305 1.00 91.69 93 GLY A N 1
ATOM 730 C CA . GLY A 1 93 ? 6.435 4.158 4.013 1.00 91.69 93 GLY A CA 1
ATOM 731 C C . GLY A 1 93 ? 6.973 4.302 2.591 1.00 91.69 93 GLY A C 1
ATOM 732 O O . GLY A 1 93 ? 8.181 4.385 2.390 1.00 91.69 93 GLY A O 1
ATOM 733 N N . CYS A 1 94 ? 6.076 4.463 1.616 1.00 92.88 94 CYS A N 1
ATOM 734 C CA . CYS A 1 94 ? 6.439 4.739 0.230 1.00 92.88 94 CYS A CA 1
ATOM 735 C C . CYS A 1 94 ? 7.227 6.052 0.085 1.00 92.88 94 CYS A C 1
ATOM 737 O O . CYS A 1 94 ? 8.276 6.083 -0.556 1.00 92.88 94 CYS A O 1
ATOM 739 N N . ASN A 1 95 ? 6.771 7.139 0.717 1.00 92.56 95 ASN A N 1
ATOM 740 C CA . ASN A 1 95 ? 7.500 8.408 0.706 1.00 92.56 95 ASN A CA 1
ATOM 741 C C . ASN A 1 95 ? 8.879 8.291 1.374 1.00 92.56 95 ASN A C 1
ATOM 743 O O . ASN A 1 95 ? 9.824 8.912 0.897 1.00 92.56 95 ASN A O 1
ATOM 747 N N . SER A 1 96 ? 9.013 7.502 2.442 1.00 91.62 96 SER A N 1
ATOM 748 C CA . SER A 1 96 ? 10.292 7.249 3.111 1.00 91.62 96 SER A CA 1
ATOM 749 C C . SER A 1 96 ? 11.268 6.493 2.213 1.00 91.62 96 SER A C 1
ATOM 751 O O . SER A 1 96 ? 12.408 6.930 2.090 1.00 91.62 96 SER A O 1
ATOM 753 N N . LEU A 1 97 ? 10.824 5.427 1.535 1.00 91.00 97 LEU A N 1
ATOM 754 C CA . LEU A 1 97 ? 11.649 4.694 0.563 1.00 91.00 97 LEU A CA 1
ATOM 755 C C . LEU A 1 97 ? 12.118 5.621 -0.565 1.00 91.00 97 LEU A C 1
ATOM 757 O O . LEU A 1 97 ? 13.309 5.730 -0.846 1.00 91.00 97 LEU A O 1
ATOM 761 N N . ARG A 1 98 ? 11.192 6.405 -1.129 1.00 90.25 98 ARG A N 1
ATOM 762 C CA . ARG A 1 98 ? 11.513 7.353 -2.202 1.00 90.25 98 ARG A CA 1
ATOM 763 C C . ARG A 1 98 ? 12.483 8.445 -1.765 1.00 90.25 98 ARG A C 1
ATOM 765 O O . ARG A 1 98 ? 13.368 8.784 -2.539 1.00 90.25 98 ARG A O 1
ATOM 772 N N . ARG A 1 99 ? 12.334 8.975 -0.547 1.00 89.88 99 ARG A N 1
ATOM 773 C CA . ARG A 1 99 ? 13.259 9.968 0.026 1.00 89.88 99 ARG A CA 1
ATOM 774 C C . ARG A 1 99 ? 14.628 9.382 0.347 1.00 89.88 99 ARG A C 1
ATOM 776 O O . ARG A 1 99 ? 15.609 10.111 0.278 1.00 89.88 99 ARG A O 1
ATOM 783 N N . ALA A 1 100 ? 14.696 8.098 0.697 1.00 88.62 100 ALA A N 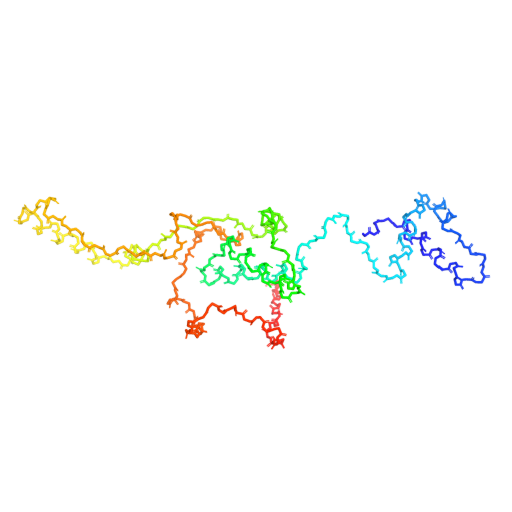1
ATOM 784 C CA . ALA A 1 100 ? 15.964 7.410 0.907 1.00 88.62 100 ALA A CA 1
ATOM 785 C C . ALA A 1 100 ? 16.749 7.264 -0.406 1.00 88.62 100 ALA A C 1
ATOM 787 O O . ALA A 1 100 ? 17.967 7.418 -0.401 1.00 88.62 100 ALA A O 1
ATOM 788 N N . ARG A 1 101 ? 16.056 7.029 -1.531 1.00 86.50 101 ARG A N 1
ATOM 789 C CA . ARG A 1 101 ? 16.667 7.014 -2.870 1.00 86.50 101 ARG A CA 1
ATOM 790 C C . ARG A 1 101 ? 17.011 8.416 -3.377 1.00 86.50 101 ARG A C 1
ATOM 792 O O . ARG A 1 101 ? 18.084 8.625 -3.930 1.00 86.50 101 ARG A O 1
ATOM 799 N N . ASP A 1 102 ? 16.092 9.363 -3.217 1.00 86.81 102 ASP A N 1
ATOM 800 C CA . ASP A 1 102 ? 16.246 10.753 -3.645 1.00 86.81 102 ASP A CA 1
ATOM 801 C C . ASP A 1 102 ? 15.526 11.693 -2.671 1.00 86.81 102 ASP A C 1
ATOM 803 O O . ASP A 1 102 ? 14.296 11.782 -2.640 1.00 86.81 102 ASP A O 1
ATOM 807 N N . ALA A 1 103 ? 16.308 12.439 -1.891 1.00 87.00 103 ALA A N 1
ATOM 808 C CA . ALA A 1 103 ? 15.800 13.341 -0.861 1.00 87.00 103 ALA A CA 1
ATOM 809 C C . ALA A 1 103 ? 14.908 14.470 -1.415 1.00 87.00 103 ALA A C 1
ATOM 811 O O . ALA A 1 103 ? 14.068 14.998 -0.684 1.00 87.00 103 ALA A O 1
ATOM 812 N N . SER A 1 104 ? 15.058 14.824 -2.696 1.00 86.81 104 SER A N 1
ATOM 813 C CA . SER A 1 104 ? 14.290 15.888 -3.352 1.00 86.81 104 SER A CA 1
ATOM 814 C C . SER A 1 104 ? 12.942 15.417 -3.915 1.00 86.81 104 SER A C 1
ATOM 816 O O . SER A 1 104 ? 12.144 16.227 -4.396 1.00 86.81 104 SER A O 1
ATOM 818 N N . CYS A 1 105 ? 12.646 14.114 -3.834 1.00 84.81 105 CYS A N 1
ATOM 819 C CA . CYS A 1 105 ? 11.424 13.548 -4.387 1.00 84.81 105 CYS A CA 1
ATOM 820 C C . CYS A 1 105 ? 10.160 14.142 -3.747 1.00 84.81 105 CYS A C 1
ATOM 822 O O . CYS A 1 105 ? 9.925 14.052 -2.538 1.00 84.81 105 CYS A O 1
ATOM 824 N N . ALA A 1 106 ? 9.273 14.652 -4.603 1.00 87.00 106 ALA A N 1
ATOM 825 C CA . ALA A 1 106 ? 7.939 15.065 -4.195 1.00 87.00 106 ALA A CA 1
ATOM 826 C C . ALA A 1 106 ? 7.117 13.871 -3.655 1.00 87.00 106 ALA A C 1
ATOM 828 O O . ALA A 1 106 ? 7.280 12.739 -4.142 1.00 87.00 106 ALA A O 1
ATOM 829 N N . PRO A 1 107 ? 6.191 14.116 -2.706 1.00 88.44 107 PRO A N 1
ATOM 830 C CA . PRO A 1 107 ? 5.309 13.085 -2.167 1.00 88.44 107 PRO A CA 1
ATOM 831 C C . PRO A 1 107 ? 4.512 12.336 -3.242 1.00 88.44 107 PRO A C 1
ATOM 833 O O . PRO A 1 107 ? 4.253 12.844 -4.339 1.00 88.44 107 PRO A O 1
ATOM 836 N N . VAL A 1 108 ? 4.079 11.116 -2.917 1.00 90.75 108 VAL A N 1
ATOM 837 C CA . VAL A 1 108 ? 3.202 10.336 -3.795 1.00 90.75 108 VAL A CA 1
ATOM 838 C C . VAL A 1 108 ? 1.902 11.081 -4.123 1.00 90.75 108 VAL A C 1
ATOM 840 O O . VAL A 1 108 ? 1.298 11.710 -3.252 1.00 90.75 108 VAL A O 1
ATOM 843 N N . PRO A 1 109 ? 1.422 11.005 -5.379 1.00 90.31 109 PRO A N 1
ATOM 844 C CA . PRO A 1 109 ? 0.170 11.642 -5.757 1.00 90.31 109 PRO A CA 1
ATOM 845 C C . PRO A 1 109 ? -1.027 10.951 -5.092 1.00 90.31 109 PRO A C 1
ATOM 847 O O . PRO A 1 109 ? -1.026 9.742 -4.873 1.00 90.31 109 PRO A O 1
ATOM 850 N N . ARG A 1 110 ? -2.121 11.693 -4.883 1.00 88.44 110 ARG A N 1
ATOM 851 C CA . ARG A 1 110 ? -3.346 11.227 -4.193 1.00 88.44 110 ARG A CA 1
ATOM 852 C C . ARG A 1 110 ? -3.929 9.897 -4.703 1.00 88.44 110 ARG A C 1
ATOM 854 O O . ARG A 1 110 ? -4.591 9.181 -3.951 1.00 88.44 110 ARG A O 1
ATOM 861 N N . HIS A 1 111 ? -3.742 9.595 -5.987 1.00 89.62 111 HIS A N 1
ATOM 862 C CA . HIS A 1 111 ? -4.267 8.401 -6.656 1.00 89.62 111 HIS A CA 1
ATOM 863 C C . HIS A 1 111 ? -3.273 7.230 -6.708 1.00 89.62 111 HIS A C 1
ATOM 865 O O . HIS A 1 111 ? -3.638 6.167 -7.209 1.00 89.62 111 HIS A O 1
ATOM 871 N N . TRP A 1 112 ? -2.046 7.407 -6.207 1.00 91.88 112 TRP A N 1
ATOM 872 C CA . TRP A 1 112 ? -1.022 6.361 -6.176 1.00 91.88 112 TRP A CA 1
ATOM 873 C C . TRP A 1 112 ? -1.524 5.120 -5.442 1.00 91.88 112 TRP A C 1
ATOM 875 O O . TRP A 1 112 ? -1.548 4.054 -6.040 1.00 91.88 112 TRP A O 1
ATOM 885 N N . TYR A 1 113 ? -2.053 5.278 -4.225 1.00 92.06 113 TYR A N 1
ATOM 886 C CA . TYR A 1 113 ? -2.536 4.161 -3.407 1.00 92.06 113 TYR A CA 1
ATOM 887 C C . TYR A 1 113 ? -3.573 3.288 -4.132 1.00 92.06 113 TYR A C 1
ATOM 889 O O . TYR A 1 113 ? -3.511 2.064 -4.090 1.00 92.06 113 TYR A O 1
ATOM 897 N N . LYS A 1 114 ? -4.516 3.915 -4.849 1.00 90.69 114 LYS A N 1
ATOM 898 C CA . LYS A 1 114 ? -5.538 3.182 -5.610 1.00 90.69 114 LYS A CA 1
ATOM 899 C C . LYS A 1 114 ? -4.924 2.397 -6.771 1.00 90.69 114 LYS A C 1
ATOM 901 O O . LYS A 1 114 ? -5.391 1.302 -7.044 1.00 90.69 114 LYS A O 1
ATOM 906 N N . ARG A 1 115 ? -3.927 2.959 -7.462 1.00 89.88 115 ARG A N 1
ATOM 907 C CA . ARG A 1 115 ? -3.231 2.276 -8.565 1.00 89.88 115 ARG A CA 1
ATOM 908 C C . ARG A 1 115 ? -2.357 1.140 -8.051 1.00 89.88 115 ARG A C 1
ATOM 910 O O . ARG A 1 115 ? -2.472 0.042 -8.561 1.00 89.88 115 ARG A O 1
ATOM 917 N N . TRP A 1 116 ? -1.600 1.391 -6.990 1.00 91.12 116 TRP A N 1
ATOM 918 C CA . TRP A 1 116 ? -0.781 0.385 -6.325 1.00 91.12 116 TRP A CA 1
ATOM 919 C C . TRP A 1 116 ? -1.618 -0.833 -5.902 1.00 91.12 116 TRP A C 1
ATOM 921 O O . TRP A 1 116 ? -1.297 -1.958 -6.247 1.00 91.12 116 TRP A O 1
ATOM 931 N N . LEU A 1 117 ? -2.792 -0.624 -5.296 1.00 91.19 117 LEU A N 1
ATOM 932 C CA . LEU A 1 117 ? -3.705 -1.733 -4.986 1.00 91.19 117 LEU A CA 1
ATOM 933 C C . LEU A 1 117 ? -4.251 -2.487 -6.213 1.00 91.19 117 LEU A C 1
ATOM 935 O O . LEU A 1 117 ? -4.661 -3.635 -6.070 1.00 91.19 117 LEU A O 1
ATOM 939 N N . LEU A 1 118 ? -4.330 -1.855 -7.388 1.00 89.12 118 LEU A N 1
ATOM 940 C CA . LEU A 1 118 ? -4.728 -2.547 -8.621 1.00 89.12 118 LEU A CA 1
ATOM 941 C C . LEU A 1 118 ? -3.590 -3.413 -9.167 1.00 89.12 118 LEU A C 1
ATOM 943 O O . LEU A 1 118 ? -3.867 -4.464 -9.739 1.00 89.12 118 LEU A O 1
ATOM 947 N N . ASP A 1 119 ? -2.345 -2.982 -8.963 1.00 88.50 119 ASP A N 1
ATOM 948 C CA . ASP A 1 119 ? -1.147 -3.731 -9.341 1.00 88.50 119 ASP A CA 1
ATOM 949 C C . ASP A 1 119 ? -0.910 -4.944 -8.407 1.00 88.50 119 ASP A C 1
ATOM 951 O O . ASP A 1 119 ? -0.327 -5.931 -8.847 1.00 88.50 119 ASP A O 1
ATOM 955 N N . HIS A 1 120 ? -1.448 -4.912 -7.175 1.00 89.38 120 HIS A N 1
ATOM 956 C CA . HIS A 1 120 ? -1.323 -5.959 -6.143 1.00 89.38 120 HIS A CA 1
ATOM 957 C C . HIS A 1 120 ? -2.661 -6.646 -5.786 1.00 89.38 120 HIS A C 1
ATOM 959 O O . HIS A 1 120 ? -3.237 -6.390 -4.718 1.00 89.38 120 HIS A O 1
ATOM 965 N N . PRO A 1 121 ? -3.197 -7.544 -6.638 1.00 87.88 121 PRO A N 1
ATOM 966 C CA . PRO A 1 121 ? -4.481 -8.229 -6.415 1.00 87.88 121 PRO A CA 1
ATOM 967 C C . PRO A 1 121 ? -4.504 -9.208 -5.220 1.00 87.88 121 PRO A C 1
ATOM 969 O O . PRO A 1 121 ? -5.574 -9.722 -4.847 1.00 87.88 121 PRO A O 1
ATOM 972 N N . GLU A 1 122 ? -3.345 -9.510 -4.638 1.00 88.06 122 GLU A N 1
ATOM 973 C CA . GLU A 1 122 ? -3.148 -10.249 -3.390 1.00 88.06 122 GLU A CA 1
ATOM 974 C C . GLU A 1 122 ? -3.536 -9.438 -2.143 1.00 88.06 122 GLU A C 1
ATOM 976 O O . GLU A 1 122 ? -3.874 -10.024 -1.106 1.00 88.06 122 GLU A O 1
ATOM 981 N N . LEU A 1 123 ? -3.563 -8.107 -2.253 1.00 90.81 123 LEU A N 1
ATOM 982 C CA . LEU A 1 123 ? -3.960 -7.184 -1.196 1.00 90.81 123 LEU A CA 1
ATOM 983 C C . LEU A 1 123 ? -5.405 -6.718 -1.386 1.00 90.81 123 LEU A C 1
ATOM 985 O O . LEU A 1 123 ? -5.912 -6.570 -2.499 1.00 90.81 123 LEU A O 1
ATOM 989 N N . ARG A 1 124 ? -6.107 -6.471 -0.277 1.00 87.56 124 ARG A N 1
ATOM 990 C CA . ARG A 1 124 ? -7.468 -5.927 -0.292 1.00 87.56 124 ARG A CA 1
ATOM 991 C C . ARG A 1 124 ? -7.677 -4.877 0.793 1.00 87.56 124 ARG A C 1
ATOM 993 O O . ARG A 1 124 ? -7.256 -5.085 1.932 1.00 87.56 124 ARG A O 1
ATOM 1000 N N . PRO A 1 125 ? -8.387 -3.779 0.483 1.00 87.88 125 PRO A N 1
ATOM 1001 C CA . PRO A 1 125 ? -8.853 -2.869 1.510 1.00 87.88 125 PRO A CA 1
ATOM 1002 C C . PRO A 1 125 ? -9.933 -3.556 2.355 1.00 87.88 125 PRO A C 1
ATOM 1004 O O . PRO A 1 125 ? -10.852 -4.186 1.831 1.00 87.88 125 PRO A O 1
ATOM 1007 N N . SER A 1 126 ? -9.833 -3.405 3.666 1.00 85.56 126 SER A N 1
ATOM 1008 C CA . SER A 1 126 ? -10.805 -3.862 4.651 1.00 85.56 126 SER A CA 1
ATOM 1009 C C . SER A 1 126 ? -11.059 -2.762 5.680 1.00 85.56 126 SER A C 1
ATOM 1011 O O . SER A 1 126 ? -10.381 -1.733 5.699 1.00 85.56 126 SER A O 1
ATOM 1013 N N . TYR A 1 127 ? -12.054 -2.971 6.534 1.00 82.25 127 TYR A N 1
ATOM 1014 C CA . TYR A 1 127 ? -12.382 -2.065 7.626 1.00 82.25 127 TYR A CA 1
ATOM 1015 C C . TYR A 1 127 ? -12.281 -2.807 8.945 1.00 82.25 127 TYR A C 1
ATOM 1017 O O . TYR A 1 127 ? -12.977 -3.800 9.164 1.00 82.25 127 TYR A O 1
ATOM 1025 N N . VAL A 1 128 ? -11.441 -2.287 9.831 1.00 74.94 128 VAL A N 1
ATOM 1026 C CA . VAL A 1 128 ? -11.305 -2.779 11.197 1.00 74.94 128 VAL A CA 1
ATOM 1027 C C . VAL A 1 128 ? -12.038 -1.812 12.108 1.00 74.94 128 VAL A C 1
ATOM 1029 O O . VAL A 1 128 ? -11.853 -0.597 12.024 1.00 74.94 128 VAL A O 1
ATOM 1032 N N . ARG A 1 129 ? -12.914 -2.351 12.955 1.00 68.94 129 ARG A N 1
ATOM 1033 C CA . ARG A 1 129 ? -13.505 -1.587 14.052 1.00 68.94 129 ARG A CA 1
ATOM 1034 C C . ARG A 1 129 ? -12.508 -1.585 15.201 1.00 68.94 129 ARG A C 1
ATOM 1036 O O . ARG A 1 129 ? -11.935 -2.635 15.495 1.00 68.94 129 ARG A O 1
ATOM 1043 N N . ALA A 1 130 ? -12.319 -0.439 15.845 1.00 60.97 130 ALA A N 1
ATOM 1044 C CA . ALA A 1 130 ? -11.618 -0.402 17.119 1.00 60.97 130 ALA A CA 1
ATOM 1045 C C . ALA A 1 130 ? -12.469 -1.187 18.127 1.00 60.97 130 ALA A C 1
ATOM 1047 O O . ALA A 1 130 ? -13.477 -0.695 18.621 1.00 60.97 130 ALA A O 1
ATOM 1048 N N . VAL A 1 131 ? -12.140 -2.459 18.340 1.00 55.44 131 VAL A N 1
ATOM 1049 C CA . VAL A 1 131 ? -12.780 -3.245 19.392 1.00 55.44 131 VAL A CA 1
ATOM 1050 C C . VAL A 1 131 ? -11.991 -2.993 20.663 1.00 55.44 131 VAL A C 1
ATOM 1052 O O . VAL A 1 131 ? -10.793 -3.265 20.718 1.00 55.44 131 VAL A O 1
ATOM 1055 N N . GLU A 1 132 ? -12.664 -2.444 21.664 1.00 50.28 132 GLU A N 1
ATOM 1056 C CA . GLU A 1 132 ? -12.108 -2.246 22.995 1.00 50.28 132 GLU A CA 1
ATOM 1057 C C . GLU A 1 132 ? -11.866 -3.616 23.652 1.00 50.28 132 GLU A C 1
ATOM 1059 O O . GLU A 1 132 ? -12.761 -4.467 23.708 1.00 50.28 132 GLU A O 1
ATOM 1064 N N . LYS A 1 133 ? -10.622 -3.852 24.083 1.00 46.62 133 LYS A N 1
ATOM 1065 C CA . LYS A 1 133 ? -10.098 -5.124 24.617 1.00 46.62 133 LYS A CA 1
ATOM 1066 C C . LYS A 1 133 ? -10.961 -5.697 25.746 1.00 46.62 133 LYS A C 1
ATOM 1068 O O . LYS A 1 133 ? -11.222 -6.900 25.778 1.00 46.62 133 LYS A O 1
ATOM 1073 N N . SER A 1 134 ? -11.470 -4.820 26.606 1.00 48.88 134 SER A N 1
ATOM 1074 C CA . SER A 1 134 ? -12.358 -5.122 27.733 1.00 48.88 134 SER A CA 1
ATOM 1075 C C . SER A 1 134 ? -13.615 -5.884 27.312 1.00 48.88 134 SER A C 1
ATOM 1077 O O . SER A 1 134 ? -14.102 -6.724 28.061 1.00 48.88 134 SER A O 1
ATOM 1079 N N . ARG A 1 135 ? -14.1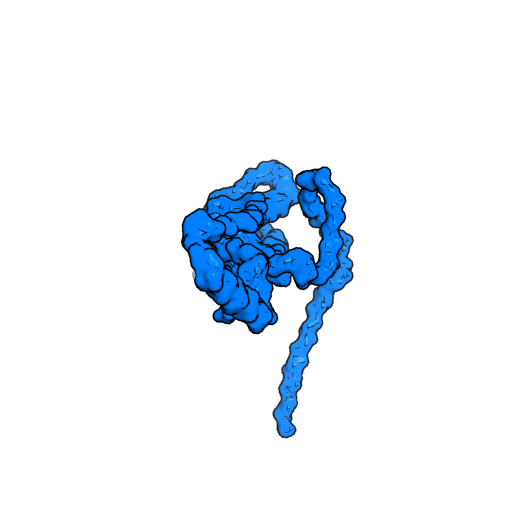05 -5.686 26.083 1.00 50.47 135 ARG A N 1
ATOM 1080 C CA . ARG A 1 135 ? -15.324 -6.345 25.600 1.00 50.47 135 ARG A CA 1
ATOM 1081 C C . ARG A 1 135 ? -15.095 -7.774 25.095 1.00 50.47 135 ARG A C 1
ATOM 1083 O O . ARG A 1 135 ? -16.037 -8.557 25.083 1.00 50.47 135 ARG A O 1
ATOM 1090 N N . LYS A 1 136 ? -13.878 -8.130 24.664 1.00 45.38 136 LYS A N 1
ATOM 1091 C CA . LYS A 1 136 ? -13.575 -9.452 24.075 1.00 45.38 136 LYS A CA 1
ATOM 1092 C C . LYS A 1 136 ? -13.142 -10.503 25.093 1.00 45.38 136 LYS A C 1
ATOM 1094 O O . LYS A 1 136 ? -13.578 -11.650 24.973 1.00 45.38 136 LYS A O 1
ATOM 1099 N N . SER A 1 137 ? -12.334 -10.137 26.094 1.00 50.31 137 SER A N 1
ATOM 1100 C CA . SER A 1 137 ? -11.966 -11.098 27.148 1.00 50.31 137 SER A CA 1
ATOM 1101 C C . SER A 1 137 ? -13.175 -11.464 28.019 1.00 50.31 137 SER A C 1
ATOM 1103 O O . SER A 1 137 ? -13.321 -12.621 28.404 1.00 50.31 137 SER A O 1
ATOM 1105 N N . TRP A 1 138 ? -14.108 -10.523 28.217 1.00 50.03 138 TRP A N 1
ATOM 1106 C CA . TRP A 1 138 ? -15.351 -10.740 28.965 1.00 50.03 138 TRP A CA 1
ATOM 1107 C C . TRP A 1 138 ? -16.335 -11.706 28.296 1.00 50.03 138 TRP A C 1
ATOM 1109 O O . TRP A 1 138 ? -16.924 -12.544 28.971 1.00 50.03 138 TRP A O 1
ATOM 1119 N N . VAL A 1 139 ? -16.527 -11.616 26.975 1.00 52.19 139 VAL A N 1
ATOM 1120 C CA . VAL A 1 139 ? -17.522 -12.446 26.262 1.00 52.19 139 VAL A CA 1
ATOM 1121 C C . VAL A 1 139 ? -17.087 -13.911 26.157 1.00 52.19 139 VAL A C 1
ATOM 1123 O O . VAL A 1 139 ? -17.934 -14.793 26.054 1.00 52.19 139 VAL A O 1
ATOM 1126 N N . SER A 1 140 ? -15.782 -14.182 26.182 1.00 49.59 140 SER A N 1
ATOM 1127 C CA . SER A 1 140 ? -15.239 -15.528 25.971 1.00 49.59 140 SER A CA 1
ATOM 1128 C C . SER A 1 140 ? -15.051 -16.344 27.249 1.00 49.59 140 SER A C 1
ATOM 1130 O O . SER A 1 140 ? -14.954 -17.564 27.146 1.00 49.59 140 SER A O 1
ATOM 1132 N N . SER A 1 141 ? -15.008 -15.715 28.432 1.00 53.69 141 SER A N 1
ATOM 1133 C CA . SER A 1 141 ? -14.339 -16.360 29.570 1.00 53.69 141 SER A CA 1
ATOM 1134 C C . SER A 1 141 ? -15.183 -16.703 30.791 1.00 53.69 141 SER A C 1
ATOM 1136 O O . SER A 1 141 ? -14.687 -17.512 31.566 1.00 53.69 141 SER A O 1
ATOM 1138 N N . ASP A 1 142 ? -16.390 -16.164 31.032 1.00 56.25 142 ASP A N 1
ATOM 1139 C CA . ASP A 1 142 ? -16.866 -16.232 32.425 1.00 56.25 142 ASP A CA 1
ATOM 1140 C C . ASP A 1 142 ? -18.343 -16.563 32.684 1.00 56.25 142 ASP A C 1
ATOM 1142 O O . ASP A 1 142 ? -19.253 -15.743 32.579 1.00 56.25 142 ASP A O 1
ATOM 1146 N N . VAL A 1 143 ? -18.573 -17.791 33.155 1.00 60.28 143 VAL A N 1
ATOM 1147 C CA . VAL A 1 143 ? -19.818 -18.210 33.817 1.00 60.28 143 VAL A CA 1
ATOM 1148 C C . VAL A 1 143 ? -19.969 -17.498 35.176 1.00 60.28 143 VAL A C 1
ATOM 1150 O O . VAL A 1 143 ? -21.095 -17.294 35.642 1.00 60.28 143 VAL A O 1
ATOM 1153 N N . ALA A 1 144 ? -18.872 -17.047 35.807 1.00 60.94 144 ALA A N 1
ATOM 1154 C CA . ALA A 1 144 ? -18.924 -16.303 37.067 1.00 60.94 144 ALA A CA 1
ATOM 1155 C C . ALA A 1 144 ? -19.491 -14.888 36.883 1.00 60.94 144 ALA A C 1
ATOM 1157 O O . ALA A 1 144 ? -20.260 -14.430 37.731 1.00 60.94 144 ALA A O 1
ATOM 1158 N N . ALA A 1 145 ? -19.244 -14.234 35.745 1.00 63.38 145 ALA A N 1
ATOM 1159 C CA . ALA A 1 145 ? -19.879 -12.964 35.385 1.00 63.38 145 ALA A CA 1
ATOM 1160 C C . ALA A 1 145 ? -21.412 -13.027 35.482 1.00 63.38 145 ALA A C 1
ATOM 1162 O O . ALA A 1 145 ? -22.047 -12.168 36.095 1.00 63.38 145 ALA A O 1
ATOM 1163 N N . VAL A 1 146 ? -22.018 -14.096 34.953 1.00 73.75 146 VAL A N 1
ATOM 1164 C CA . VAL A 1 146 ? -23.475 -14.308 35.011 1.00 73.75 146 VAL A CA 1
ATOM 1165 C C . VAL A 1 146 ? -23.964 -14.412 36.461 1.00 73.75 146 VAL A C 1
ATOM 1167 O O . VAL A 1 146 ? -25.043 -13.914 36.790 1.00 73.75 146 VAL A O 1
ATOM 1170 N N . LYS A 1 147 ? -23.169 -15.012 37.357 1.00 79.81 147 LYS A N 1
ATOM 1171 C CA . LYS A 1 147 ? -23.471 -15.071 38.797 1.00 79.81 147 LYS A CA 1
ATOM 1172 C C . LYS A 1 147 ? -23.431 -13.681 39.440 1.00 79.81 147 LYS A C 1
ATOM 1174 O O . LYS A 1 147 ? -24.309 -13.376 40.247 1.00 79.81 147 LYS A O 1
ATOM 1179 N N . HIS A 1 148 ? -22.467 -12.838 39.072 1.00 80.00 148 HIS A N 1
ATOM 1180 C CA . HIS A 1 148 ? -22.383 -11.459 39.562 1.00 80.00 148 HIS A CA 1
ATOM 1181 C C . HIS A 1 148 ? -23.583 -10.619 39.112 1.00 80.00 148 HIS A C 1
ATOM 1183 O O . HIS A 1 148 ? -24.202 -9.969 39.953 1.00 80.00 148 HIS A O 1
ATOM 1189 N N . PHE A 1 149 ? -23.994 -10.722 37.843 1.00 83.62 149 PHE A N 1
ATOM 1190 C CA . PHE A 1 149 ? -25.192 -10.034 37.347 1.00 83.62 149 PHE A CA 1
ATOM 1191 C C . PHE A 1 149 ? -26.475 -10.509 38.034 1.00 83.62 149 PHE A C 1
ATOM 1193 O O . PHE A 1 149 ? -27.307 -9.687 38.411 1.00 83.62 149 PHE A O 1
ATOM 1200 N N . LYS A 1 150 ? -26.627 -11.820 38.267 1.00 87.19 150 LYS A N 1
ATOM 1201 C CA . LYS A 1 150 ? -27.774 -12.358 39.018 1.00 87.19 150 LYS A CA 1
ATOM 1202 C C . LYS A 1 150 ? -27.808 -11.839 40.454 1.00 87.19 150 LYS A C 1
ATOM 1204 O O . LYS A 1 150 ? -28.863 -11.427 40.917 1.00 87.19 150 LYS A O 1
ATOM 1209 N N . ARG A 1 151 ? -26.662 -11.820 41.143 1.00 89.31 151 ARG A N 1
ATOM 1210 C CA . ARG A 1 151 ? -26.561 -11.301 42.516 1.00 89.31 151 ARG A CA 1
ATOM 1211 C C . ARG A 1 151 ? -26.871 -9.805 42.581 1.00 89.31 151 ARG A C 1
ATOM 1213 O O . ARG A 1 151 ? -27.593 -9.387 43.479 1.00 89.31 151 ARG A O 1
ATOM 1220 N N . LEU A 1 152 ? -26.364 -9.023 41.627 1.00 89.00 152 LEU A N 1
ATOM 1221 C CA . LEU A 1 152 ? -26.668 -7.598 41.513 1.00 89.00 152 LEU A CA 1
ATOM 1222 C C . LEU A 1 152 ? -28.170 -7.372 41.293 1.00 89.00 152 LEU A C 1
ATOM 1224 O O . LEU A 1 152 ? -28.763 -6.555 41.987 1.00 89.00 152 LEU A O 1
ATOM 1228 N N . ALA A 1 153 ? -28.801 -8.143 40.402 1.00 89.25 153 ALA A N 1
ATOM 1229 C CA . ALA A 1 153 ? -30.239 -8.056 40.151 1.00 89.25 153 ALA A CA 1
ATOM 1230 C C . ALA A 1 153 ? -31.081 -8.360 41.404 1.00 89.25 153 ALA A C 1
ATOM 1232 O O . ALA A 1 153 ? -32.084 -7.688 41.642 1.00 89.25 153 ALA A O 1
ATOM 1233 N N . THR A 1 154 ? -30.669 -9.332 42.227 1.00 93.88 154 THR A N 1
ATOM 1234 C CA . THR A 1 154 ? -31.328 -9.616 43.512 1.00 93.88 154 THR A CA 1
ATOM 1235 C C . THR A 1 154 ? -31.205 -8.437 44.476 1.00 93.88 154 THR A C 1
ATOM 1237 O O . THR A 1 154 ? -32.211 -7.998 45.015 1.00 93.88 154 THR A O 1
ATOM 1240 N N . ILE A 1 155 ? -30.007 -7.860 44.627 1.00 92.62 155 ILE A N 1
ATOM 1241 C CA . ILE A 1 155 ? -29.768 -6.702 45.508 1.00 92.62 155 ILE A CA 1
ATOM 1242 C C . ILE A 1 155 ? -30.590 -5.488 45.056 1.00 92.62 155 ILE A C 1
ATOM 1244 O O . ILE A 1 155 ? -31.264 -4.865 45.868 1.00 92.62 155 ILE A O 1
ATOM 1248 N N . VAL A 1 156 ? -30.597 -5.182 43.757 1.00 92.50 156 VAL A N 1
ATOM 1249 C CA . VAL A 1 156 ? -31.404 -4.086 43.194 1.00 92.50 156 VAL A CA 1
ATOM 1250 C C . VAL A 1 156 ? -32.887 -4.273 43.525 1.00 92.50 156 VAL A C 1
ATOM 1252 O O . VAL A 1 156 ? -33.565 -3.312 43.884 1.00 92.50 156 VAL A O 1
ATOM 1255 N N . LYS A 1 157 ? -33.387 -5.513 43.467 1.00 91.94 157 LYS A N 1
ATOM 1256 C CA . LYS A 1 157 ? -34.776 -5.836 43.804 1.00 91.94 157 LYS A CA 1
ATOM 1257 C C . LYS A 1 157 ? -35.061 -5.724 45.305 1.00 91.94 157 LYS A C 1
ATOM 1259 O O . LYS A 1 157 ? -36.073 -5.130 45.673 1.00 91.94 157 LYS A O 1
ATOM 1264 N N . ASP A 1 158 ? -34.190 -6.273 46.147 1.00 95.00 158 ASP A N 1
ATOM 1265 C CA . ASP A 1 158 ? -34.370 -6.312 47.604 1.00 95.00 158 ASP A CA 1
ATOM 1266 C C . ASP A 1 158 ? -34.339 -4.905 48.209 1.00 95.00 158 ASP A C 1
ATOM 1268 O O . ASP A 1 158 ? -35.163 -4.570 49.060 1.00 95.00 158 ASP A O 1
ATOM 1272 N N . PHE A 1 159 ? -33.443 -4.054 47.707 1.00 92.75 159 PHE A N 1
ATOM 1273 C CA . PHE A 1 159 ? -33.293 -2.669 48.152 1.00 92.75 159 PHE A CA 1
ATOM 1274 C C . PHE A 1 159 ? -34.118 -1.665 47.332 1.00 92.75 159 PHE A C 1
ATOM 1276 O O . PHE A 1 159 ? -34.057 -0.471 47.606 1.00 92.75 159 PHE A O 1
ATOM 1283 N N . ARG A 1 160 ? -34.918 -2.133 46.358 1.00 90.50 160 ARG A N 1
ATOM 1284 C CA . ARG A 1 160 ? -35.765 -1.309 45.470 1.00 90.50 160 ARG A CA 1
ATOM 1285 C C . ARG A 1 160 ? -35.013 -0.147 44.805 1.00 90.50 160 ARG A C 1
ATOM 1287 O O . ARG A 1 160 ? -35.558 0.946 44.679 1.00 90.50 160 ARG A O 1
ATOM 1294 N N . ILE A 1 161 ? -33.784 -0.404 44.368 1.00 90.88 161 ILE A N 1
ATOM 1295 C CA . ILE A 1 161 ? -32.922 0.601 43.739 1.00 90.88 161 ILE A CA 1
ATOM 1296 C C . ILE A 1 161 ? -33.476 0.925 42.347 1.00 90.88 161 ILE A C 1
ATOM 1298 O O . ILE A 1 161 ? -33.659 0.034 41.510 1.00 90.88 161 ILE A O 1
ATOM 1302 N N . GLY A 1 162 ? -33.767 2.199 42.100 1.00 88.19 162 GLY A N 1
ATOM 1303 C CA . GLY A 1 162 ? -34.277 2.687 40.824 1.00 88.19 162 GLY A CA 1
ATOM 1304 C C . GLY A 1 162 ? -33.177 2.887 39.779 1.00 88.19 162 GLY A C 1
ATOM 1305 O O . GLY A 1 162 ? -31.994 3.018 40.090 1.00 88.19 162 GLY A O 1
ATOM 1306 N N . ALA A 1 163 ? -33.566 2.988 38.505 1.00 84.25 163 ALA A N 1
ATOM 1307 C CA . ALA A 1 163 ? -32.619 3.272 37.421 1.00 84.25 163 ALA A CA 1
ATOM 1308 C C . ALA A 1 163 ? -31.908 4.630 37.592 1.00 84.25 163 ALA A C 1
ATOM 1310 O O . ALA A 1 163 ? -30.759 4.770 37.192 1.00 84.25 163 ALA A O 1
ATOM 1311 N N . SER A 1 164 ? -32.565 5.608 38.224 1.00 86.06 164 SER A N 1
ATOM 1312 C CA . SER A 1 164 ? -32.000 6.927 38.545 1.00 86.06 164 SER A CA 1
ATOM 1313 C C . SER A 1 164 ? -30.905 6.896 39.614 1.00 86.06 164 SER A C 1
ATOM 1315 O O . SER A 1 164 ? -30.199 7.882 39.791 1.00 86.06 164 SER A O 1
ATOM 1317 N N . GLU A 1 165 ? -30.785 5.792 40.347 1.00 85.19 165 GLU A N 1
ATOM 1318 C CA . GLU A 1 165 ? -29.795 5.597 41.411 1.00 85.19 165 GLU A CA 1
ATOM 1319 C C . GLU A 1 165 ? -28.639 4.697 40.948 1.00 85.19 165 GLU A C 1
ATOM 1321 O O . GLU A 1 165 ? -27.664 4.501 41.672 1.00 85.19 165 GLU A O 1
ATOM 1326 N N . CYS A 1 166 ? -28.731 4.160 39.729 1.00 84.56 166 CYS A N 1
ATOM 1327 C CA . CYS A 1 166 ? -27.710 3.324 39.117 1.00 84.56 166 CYS A CA 1
ATOM 1328 C C . CYS A 1 166 ? -26.805 4.183 38.229 1.00 84.56 166 CYS A C 1
ATOM 1330 O O . CYS A 1 166 ? -27.125 4.451 37.071 1.00 84.56 166 CYS A O 1
ATOM 1332 N N . TRP A 1 167 ? -25.657 4.585 38.767 1.00 82.56 167 TRP A N 1
ATOM 1333 C CA . TRP A 1 167 ? -24.647 5.355 38.044 1.00 82.56 167 TRP A CA 1
ATOM 1334 C C . TRP A 1 167 ? -23.528 4.427 37.569 1.00 82.56 167 TRP A C 1
ATOM 1336 O O . TRP A 1 167 ? -23.052 3.590 38.334 1.00 82.56 167 TRP A O 1
ATOM 1346 N N . ASN A 1 168 ? -23.128 4.552 36.302 1.00 80.88 168 ASN A N 1
ATOM 1347 C CA . ASN A 1 168 ? -21.965 3.849 35.769 1.00 80.88 168 ASN A CA 1
ATOM 1348 C C . ASN A 1 168 ? -20.790 4.823 35.702 1.00 80.88 168 ASN A C 1
ATOM 1350 O O . ASN A 1 168 ? -20.887 5.844 35.023 1.00 80.88 168 ASN A O 1
ATOM 1354 N N . GLU A 1 169 ? -19.699 4.489 36.382 1.00 74.38 169 GLU A N 1
ATOM 1355 C CA . GLU A 1 169 ? -18.413 5.157 36.218 1.00 74.38 169 GLU A CA 1
ATOM 1356 C C . GLU A 1 169 ? -17.481 4.192 35.492 1.00 74.38 169 GLU A C 1
ATOM 1358 O O . GLU A 1 169 ? -16.880 3.304 36.099 1.00 74.38 169 GLU A O 1
ATOM 1363 N N . ASP A 1 170 ? -17.414 4.320 34.169 1.00 71.69 170 ASP A N 1
ATOM 1364 C CA . ASP A 1 170 ? -16.448 3.610 33.348 1.00 71.69 170 ASP A CA 1
ATOM 1365 C C . ASP A 1 170 ? -15.458 4.577 32.699 1.00 71.69 170 ASP A C 1
ATOM 1367 O O . ASP A 1 170 ? -15.802 5.639 32.180 1.00 71.69 170 ASP A O 1
ATOM 1371 N N . GLU A 1 171 ? -14.185 4.196 32.725 1.00 64.62 171 GLU A N 1
ATOM 1372 C CA . GLU A 1 171 ? -13.159 4.882 31.955 1.00 64.62 171 GLU A CA 1
ATOM 1373 C C . GLU A 1 171 ? -13.258 4.429 30.495 1.00 64.62 171 GLU A C 1
ATOM 1375 O O . GLU A 1 171 ? -13.035 3.262 30.167 1.00 64.62 171 GLU A O 1
ATOM 1380 N N . CYS A 1 172 ? -13.586 5.358 29.598 1.00 51.62 172 CYS A N 1
ATOM 1381 C CA . CYS A 1 172 ? -13.527 5.113 28.162 1.00 51.62 172 CYS A CA 1
ATOM 1382 C C . CYS A 1 172 ? -12.072 5.236 27.687 1.00 51.62 172 CYS A C 1
ATOM 1384 O O . CYS A 1 172 ? -11.450 6.297 27.813 1.00 51.62 172 CYS A O 1
ATOM 1386 N N . GLY A 1 173 ? -11.512 4.162 27.124 1.00 53.19 173 GLY A N 1
ATOM 1387 C CA . GLY A 1 173 ? -10.149 4.173 26.607 1.00 53.19 173 GLY A CA 1
ATOM 1388 C C . GLY A 1 173 ? -10.042 5.038 25.350 1.00 53.19 173 GLY A C 1
ATOM 1389 O O . GLY A 1 173 ? -10.439 4.626 24.259 1.00 53.19 173 GLY A O 1
ATOM 1390 N N . ILE A 1 174 ? -9.454 6.232 25.452 1.00 51.38 174 ILE A N 1
ATOM 1391 C CA . ILE A 1 174 ? -9.234 7.093 24.282 1.00 51.38 174 ILE A CA 1
ATOM 1392 C C . ILE A 1 174 ? -8.019 6.581 23.503 1.00 51.38 174 ILE A C 1
ATOM 1394 O O . ILE A 1 174 ? -6.874 6.698 23.937 1.00 51.38 174 ILE A O 1
ATOM 1398 N N . ARG A 1 175 ? -8.242 6.042 22.300 1.00 53.53 175 ARG A N 1
ATOM 1399 C CA . ARG A 1 175 ? -7.150 5.689 21.383 1.00 53.53 175 ARG A CA 1
ATOM 1400 C C . ARG A 1 175 ? -6.757 6.914 20.555 1.00 53.53 175 ARG A C 1
ATOM 1402 O O . ARG A 1 175 ? -7.420 7.239 19.566 1.00 53.53 175 ARG A O 1
ATOM 1409 N N . THR A 1 176 ? -5.674 7.587 20.945 1.00 47.12 176 THR A N 1
ATOM 1410 C CA . THR A 1 176 ? -5.124 8.748 20.225 1.00 47.12 176 THR A CA 1
ATOM 1411 C C . THR A 1 176 ? -4.925 8.417 18.740 1.00 47.12 176 THR A C 1
ATOM 1413 O O . THR A 1 176 ? -4.159 7.520 18.394 1.00 47.12 176 THR A O 1
ATOM 1416 N N . GLY A 1 177 ? -5.641 9.125 17.856 1.00 52.09 177 GLY A N 1
ATOM 1417 C CA . GLY A 1 177 ? -5.533 8.988 16.395 1.00 52.09 177 GLY A CA 1
ATOM 1418 C C . GLY A 1 177 ? -6.668 8.235 15.679 1.00 52.09 177 GLY A C 1
ATOM 1419 O O . GLY A 1 177 ? -6.670 8.209 14.449 1.00 52.09 177 GLY A O 1
ATOM 1420 N N . SER A 1 178 ? -7.659 7.669 16.382 1.00 54.56 178 SER A N 1
ATOM 1421 C CA . SER A 1 178 ? -8.821 7.018 15.744 1.00 54.56 178 SER A CA 1
ATOM 1422 C C . SER A 1 178 ? -10.060 7.921 15.754 1.00 54.56 178 SER A C 1
ATOM 1424 O O . SER A 1 178 ? -10.926 7.799 16.610 1.00 54.56 178 SER A O 1
ATOM 1426 N N . LEU A 1 179 ? -10.174 8.826 14.775 1.00 54.19 179 LEU A N 1
ATOM 1427 C CA . LEU A 1 179 ? -11.315 9.758 14.655 1.00 54.19 179 LEU A CA 1
ATOM 1428 C C . LEU A 1 179 ? -12.638 9.091 14.222 1.00 54.19 179 LEU A C 1
ATOM 1430 O O . LEU A 1 179 ? -13.667 9.757 14.147 1.00 54.19 179 LEU A O 1
ATOM 1434 N N . ARG A 1 180 ? -12.625 7.804 13.849 1.00 58.56 180 ARG A N 1
ATOM 1435 C CA . ARG A 1 180 ? -13.788 7.084 13.300 1.00 58.56 180 ARG A CA 1
ATOM 1436 C C . ARG A 1 180 ? -13.915 5.698 13.932 1.00 58.56 180 ARG A C 1
ATOM 1438 O O . ARG A 1 180 ? -12.903 5.046 14.166 1.00 58.56 180 ARG A O 1
ATOM 1445 N N . ASP A 1 181 ? -15.156 5.223 14.101 1.00 63.94 181 ASP A N 1
ATOM 1446 C CA . ASP A 1 181 ? -15.493 3.864 14.591 1.00 63.94 181 ASP A CA 1
ATOM 1447 C C . ASP A 1 181 ? -14.808 2.758 13.762 1.00 63.94 181 ASP A C 1
ATOM 1449 O O . ASP A 1 181 ? -14.473 1.684 14.260 1.00 63.94 181 ASP A O 1
ATOM 1453 N N . ARG A 1 182 ? -14.569 3.023 12.471 1.00 69.88 182 ARG A N 1
ATOM 1454 C CA . ARG A 1 182 ? -13.919 2.089 11.549 1.00 69.88 182 ARG A CA 1
ATOM 1455 C C . ARG A 1 182 ? -12.720 2.727 10.866 1.00 69.88 182 ARG A C 1
ATOM 1457 O O . ARG A 1 182 ? -12.845 3.774 10.228 1.00 69.88 182 ARG A O 1
ATOM 1464 N N . VAL A 1 183 ? -11.588 2.037 10.930 1.00 76.19 183 VAL A N 1
ATOM 1465 C CA . VAL A 1 183 ? -10.346 2.404 10.250 1.00 76.19 183 VAL A CA 1
ATOM 1466 C C . VAL A 1 183 ? -10.198 1.543 9.000 1.00 76.19 183 VAL A C 1
ATOM 1468 O O . VAL A 1 183 ? -10.360 0.322 9.048 1.00 76.19 183 VAL A O 1
ATOM 1471 N N . GLN A 1 184 ? -9.918 2.183 7.864 1.00 83.38 184 GLN A N 1
ATOM 1472 C CA . GLN A 1 184 ? -9.611 1.471 6.627 1.00 83.38 184 GLN A CA 1
ATOM 1473 C C . GLN A 1 184 ? -8.168 0.962 6.676 1.00 83.38 184 GLN A C 1
ATOM 1475 O O . GLN A 1 184 ? -7.235 1.743 6.872 1.00 83.38 184 GLN A O 1
ATOM 1480 N N . VAL A 1 185 ? -7.998 -0.335 6.452 1.00 87.06 185 VAL A N 1
ATOM 1481 C CA . VAL A 1 185 ? -6.704 -1.023 6.470 1.00 87.06 185 VAL A CA 1
ATOM 1482 C C . VAL A 1 185 ? -6.536 -1.886 5.224 1.00 87.06 185 VAL A C 1
ATOM 1484 O O . VAL A 1 185 ? -7.506 -2.158 4.517 1.00 87.06 185 VAL A O 1
ATOM 1487 N N . VAL A 1 186 ? -5.317 -2.334 4.960 1.00 88.69 186 VAL A N 1
ATOM 1488 C CA . VAL A 1 186 ? -4.990 -3.284 3.895 1.00 88.69 186 VAL A CA 1
ATOM 1489 C C . VAL A 1 186 ? -4.679 -4.639 4.513 1.00 88.69 186 VAL A C 1
ATOM 1491 O O . VAL A 1 186 ? -3.954 -4.732 5.501 1.00 88.69 186 VAL A O 1
ATOM 1494 N N . VAL A 1 187 ? -5.262 -5.687 3.937 1.00 85.00 187 VAL A N 1
ATOM 1495 C CA . VAL A 1 187 ? -5.158 -7.068 4.412 1.00 85.00 187 VAL A CA 1
ATOM 1496 C C . VAL A 1 187 ? -4.898 -7.980 3.217 1.00 85.00 187 VAL A C 1
ATOM 1498 O O . VAL A 1 187 ? -5.432 -7.764 2.129 1.00 85.00 187 VAL A O 1
ATOM 1501 N N . THR A 1 188 ? -4.102 -9.021 3.413 1.00 85.81 188 THR A N 1
ATOM 1502 C CA . THR A 1 188 ? -3.915 -10.093 2.433 1.00 85.81 188 THR A CA 1
ATOM 1503 C C . THR A 1 188 ? -5.196 -10.910 2.250 1.00 85.81 188 THR A C 1
ATOM 1505 O O . THR A 1 188 ? -5.962 -11.164 3.184 1.00 85.81 188 THR A O 1
ATOM 1508 N N . ARG A 1 189 ? -5.444 -11.334 1.009 1.00 70.56 189 ARG A N 1
ATOM 1509 C CA . ARG A 1 189 ? -6.696 -11.954 0.541 1.00 70.56 189 ARG A CA 1
ATOM 1510 C C . ARG A 1 189 ? -7.058 -13.301 1.204 1.00 70.56 189 ARG A C 1
ATOM 1512 O O . ARG A 1 189 ? -8.164 -13.791 0.979 1.00 70.56 189 ARG A O 1
ATOM 1519 N N . SER A 1 190 ? -6.175 -13.902 2.004 1.00 56.88 190 SER A N 1
ATOM 1520 C CA . SER A 1 190 ? -6.326 -15.261 2.549 1.00 56.88 190 SER A CA 1
ATOM 1521 C C . SER A 1 190 ? -7.166 -15.385 3.828 1.00 56.88 190 SER A C 1
ATOM 1523 O O . SER A 1 190 ? -7.520 -16.508 4.182 1.00 56.88 190 SER A O 1
ATOM 1525 N N . SER A 1 191 ? -7.586 -14.300 4.493 1.00 51.34 191 SER A N 1
ATOM 1526 C CA . SER A 1 191 ? -8.504 -14.437 5.640 1.00 51.34 191 SER A CA 1
ATOM 1527 C C . SER A 1 191 ? -9.958 -14.586 5.182 1.00 51.34 191 SER A C 1
ATOM 1529 O O . SER A 1 191 ? -10.735 -13.633 5.174 1.00 51.34 191 SER A O 1
ATOM 1531 N N . ARG A 1 192 ? -10.343 -15.785 4.734 1.00 41.66 192 ARG A N 1
ATOM 1532 C CA . ARG A 1 192 ? -11.734 -16.061 4.327 1.00 41.66 192 ARG A CA 1
ATOM 1533 C C . ARG A 1 192 ? -12.698 -16.267 5.501 1.00 41.66 192 ARG A C 1
ATOM 1535 O O . ARG A 1 192 ? -13.892 -16.305 5.245 1.00 41.66 192 ARG A O 1
ATOM 1542 N N . HIS A 1 193 ? -12.222 -16.398 6.744 1.00 42.03 193 HIS A N 1
ATOM 1543 C CA . HIS A 1 193 ? -13.084 -16.745 7.889 1.00 42.03 193 HIS A CA 1
ATOM 1544 C C . HIS A 1 193 ? -12.844 -15.934 9.174 1.00 42.03 193 HIS A C 1
ATOM 1546 O O . HIS A 1 193 ? -13.620 -16.090 10.112 1.00 42.03 193 HIS A O 1
ATOM 1552 N N . SER A 1 194 ? -11.854 -15.033 9.238 1.00 51.84 194 SER A N 1
ATOM 1553 C CA . SER A 1 194 ? -11.707 -14.132 10.389 1.00 51.84 194 SER A CA 1
ATOM 1554 C C . SER A 1 194 ? -11.819 -12.673 9.967 1.00 51.84 194 SER A C 1
ATOM 1556 O O . SER A 1 194 ? -11.222 -12.228 8.980 1.00 51.84 194 SER A O 1
ATOM 1558 N N . ARG A 1 195 ? -12.607 -11.899 10.722 1.00 54.00 195 ARG A N 1
ATOM 1559 C CA . ARG A 1 195 ? -12.512 -10.441 10.649 1.00 54.00 195 ARG A CA 1
ATOM 1560 C C . ARG A 1 195 ? -11.064 -10.063 10.974 1.00 54.00 195 ARG A C 1
ATOM 1562 O O . ARG A 1 195 ? -10.520 -10.631 11.913 1.00 54.00 195 ARG A O 1
ATOM 1569 N N . PRO A 1 196 ? -10.433 -9.137 10.235 1.00 54.78 196 PRO A N 1
ATOM 1570 C CA . PRO A 1 196 ? -9.135 -8.624 10.637 1.00 54.78 196 PRO A CA 1
ATOM 1571 C C . PRO A 1 196 ? -9.291 -7.983 12.016 1.00 54.78 196 PRO A C 1
ATOM 1573 O O . PRO A 1 196 ? -10.110 -7.081 12.206 1.00 54.78 196 PRO A O 1
ATOM 1576 N N . GLU A 1 197 ? -8.552 -8.509 12.981 1.00 58.22 197 GLU A N 1
ATOM 1577 C CA . GLU A 1 197 ? -8.579 -8.055 14.363 1.00 58.22 197 GLU A CA 1
ATOM 1578 C C . GLU A 1 197 ? -7.236 -7.433 14.700 1.00 58.22 197 GLU A C 1
ATOM 1580 O O . GLU A 1 197 ? -6.208 -7.829 14.149 1.00 58.22 197 GLU A O 1
ATOM 1585 N N . VAL A 1 198 ? -7.264 -6.441 15.587 1.00 57.72 198 VAL A N 1
ATOM 1586 C CA . VAL A 1 198 ? -6.028 -5.903 16.136 1.00 57.72 198 VAL A CA 1
ATOM 1587 C C . VAL A 1 198 ? -5.573 -6.829 17.262 1.00 57.72 198 VAL A C 1
ATOM 1589 O O . VAL A 1 198 ? -6.351 -7.027 18.196 1.00 57.72 198 VAL A O 1
ATOM 1592 N N . LEU A 1 199 ? -4.372 -7.406 17.166 1.00 54.84 199 LEU A N 1
ATOM 1593 C CA . LEU A 1 199 ? -3.775 -8.181 18.260 1.00 54.84 199 LEU A CA 1
ATOM 1594 C C . LEU A 1 199 ? -3.278 -7.231 19.354 1.00 54.84 199 LEU A C 1
ATOM 1596 O O . LEU A 1 199 ? -2.926 -6.078 19.095 1.00 54.84 199 LEU A O 1
ATOM 1600 N N . ASP A 1 200 ? -3.292 -7.698 20.596 1.00 55.56 200 ASP A N 1
ATOM 1601 C CA . ASP A 1 200 ? -2.796 -6.929 21.729 1.00 55.56 200 ASP A CA 1
ATOM 1602 C C . ASP A 1 200 ? -1.258 -6.955 21.769 1.00 55.56 200 ASP A C 1
ATOM 1604 O O . ASP A 1 200 ? -0.672 -8.005 21.508 1.00 55.56 200 ASP A O 1
ATOM 1608 N N . PRO A 1 201 ? -0.576 -5.852 22.137 1.00 50.06 201 PRO A N 1
ATOM 1609 C CA . PRO A 1 201 ? 0.878 -5.848 22.286 1.00 50.06 201 PRO A CA 1
ATOM 1610 C C . PRO A 1 201 ? 1.421 -6.890 23.275 1.00 50.06 201 PRO A C 1
ATOM 1612 O O . PRO A 1 201 ? 2.563 -7.309 23.122 1.00 50.06 201 PRO A O 1
ATOM 1615 N N . GLY A 1 202 ? 0.623 -7.309 24.267 1.00 45.91 202 GLY A N 1
ATOM 1616 C CA . GLY A 1 202 ? 0.999 -8.346 25.234 1.00 45.91 202 GLY A CA 1
ATOM 1617 C C . GLY A 1 202 ? 0.968 -9.775 24.684 1.00 45.91 202 GLY A C 1
ATOM 1618 O O . GLY A 1 202 ? 1.629 -10.643 25.244 1.00 45.91 202 GLY A O 1
ATOM 1619 N N . ASP A 1 203 ? 0.259 -10.006 23.575 1.00 50.75 203 ASP A N 1
ATOM 1620 C CA . ASP A 1 203 ? 0.143 -11.317 22.920 1.00 50.75 203 ASP A CA 1
ATOM 1621 C C . ASP A 1 203 ? 1.152 -11.486 21.768 1.00 50.75 203 ASP A C 1
ATOM 1623 O O . ASP A 1 203 ? 1.192 -12.522 21.098 1.00 50.75 203 ASP A O 1
ATOM 1627 N N . LEU A 1 204 ? 1.973 -10.463 21.509 1.00 45.72 204 LEU A N 1
ATOM 1628 C CA . LEU A 1 204 ? 3.057 -10.542 20.538 1.00 45.72 204 LEU A CA 1
ATOM 1629 C C . LEU A 1 204 ? 4.260 -11.249 21.173 1.00 45.72 204 LEU A C 1
ATOM 1631 O O . LEU A 1 204 ? 4.604 -10.955 22.320 1.00 45.72 204 LEU A O 1
ATOM 1635 N N . PRO A 1 205 ? 4.983 -12.114 20.438 1.00 38.72 205 PRO A N 1
ATOM 1636 C CA . PRO A 1 205 ? 6.324 -12.495 20.865 1.00 38.72 205 PRO A CA 1
ATOM 1637 C C . PRO A 1 205 ? 7.149 -11.216 21.069 1.00 38.72 205 PRO A C 1
ATOM 1639 O O . PRO A 1 205 ? 7.079 -10.312 20.238 1.00 38.72 205 PRO A O 1
ATOM 1642 N N . PHE A 1 206 ? 7.883 -11.124 22.185 1.00 36.41 206 PHE A N 1
ATOM 1643 C CA . PHE A 1 206 ? 8.678 -9.951 22.562 1.00 36.41 206 PHE A CA 1
ATOM 1644 C C . PHE A 1 206 ? 9.525 -9.458 21.379 1.00 36.41 206 PHE A C 1
ATOM 1646 O O . PHE A 1 206 ? 10.533 -10.059 21.013 1.00 36.41 206 PHE A O 1
ATOM 1653 N N . VAL A 1 207 ? 9.104 -8.347 20.781 1.00 42.97 207 VAL A N 1
ATOM 1654 C CA . VAL A 1 207 ? 9.882 -7.581 19.811 1.00 42.97 207 VAL A CA 1
ATOM 1655 C C . VAL A 1 207 ? 10.315 -6.332 20.556 1.00 42.97 207 VAL A C 1
ATOM 1657 O O . VAL A 1 207 ? 9.495 -5.472 20.865 1.00 42.97 207 VAL A O 1
ATOM 1660 N N . GLY A 1 208 ? 11.596 -6.270 20.919 1.00 31.09 208 GLY A N 1
ATOM 1661 C CA . GLY A 1 208 ? 12.151 -5.181 21.712 1.00 31.09 208 GLY A CA 1
ATOM 1662 C C . GLY A 1 208 ? 11.950 -3.824 21.038 1.00 31.09 208 GLY A C 1
ATOM 1663 O O . GLY A 1 208 ? 12.724 -3.427 20.172 1.00 31.09 208 GLY A O 1
ATOM 1664 N N . THR A 1 209 ? 10.939 -3.074 21.462 1.00 32.38 209 THR A N 1
ATOM 1665 C CA . THR A 1 209 ? 10.861 -1.636 21.213 1.00 32.38 209 THR A CA 1
ATOM 1666 C C . THR A 1 209 ? 11.640 -0.927 22.306 1.00 32.38 209 THR A C 1
ATOM 1668 O O . THR A 1 209 ? 11.207 -0.877 23.457 1.00 32.38 209 THR A O 1
ATOM 1671 N N . ARG A 1 210 ? 12.799 -0.362 21.955 1.00 25.66 210 ARG A N 1
ATOM 1672 C CA . ARG A 1 210 ? 13.500 0.588 22.821 1.00 25.66 210 ARG A CA 1
ATOM 1673 C C . ARG A 1 210 ? 12.622 1.837 22.925 1.00 25.66 210 ARG A C 1
ATOM 1675 O O . ARG A 1 210 ? 12.499 2.592 21.965 1.00 25.66 210 ARG A O 1
ATOM 1682 N N . SER A 1 211 ? 11.971 2.022 24.069 1.00 30.48 211 SER A N 1
ATOM 1683 C CA . SER A 1 211 ? 11.259 3.254 24.391 1.00 30.48 211 SER A CA 1
ATOM 1684 C C . SER A 1 211 ? 12.267 4.397 24.479 1.00 30.48 211 SER A C 1
ATOM 1686 O O . SER A 1 211 ? 13.172 4.374 25.313 1.00 30.48 211 SER A O 1
ATOM 1688 N N . GLY A 1 212 ? 12.114 5.394 23.621 1.00 25.88 212 GLY A N 1
ATOM 1689 C CA . GLY A 1 212 ? 12.894 6.618 23.669 1.00 25.88 212 GLY A CA 1
ATOM 1690 C C . GLY A 1 212 ? 12.201 7.669 22.829 1.00 25.88 212 GLY A C 1
ATOM 1691 O O . GLY A 1 212 ? 12.234 7.608 21.605 1.00 25.88 212 GLY A O 1
ATOM 1692 N N . SER A 1 213 ? 11.535 8.597 23.504 1.00 34.56 213 SER A N 1
ATOM 1693 C CA . SER A 1 213 ? 10.886 9.780 22.954 1.00 34.56 213 SER A CA 1
ATOM 1694 C C . SER A 1 213 ? 11.788 10.502 21.949 1.00 34.56 213 SER A C 1
ATOM 1696 O O . SER A 1 213 ? 12.654 11.285 22.314 1.00 34.56 213 SER A O 1
ATOM 1698 N N . SER A 1 214 ? 11.587 10.218 20.668 1.00 25.52 214 SER A N 1
ATOM 1699 C CA . SER A 1 214 ? 11.934 11.061 19.529 1.00 25.52 214 SER A CA 1
ATOM 1700 C C . SER A 1 214 ? 11.206 10.478 18.320 1.00 25.52 214 SER A C 1
ATOM 1702 O O . SER A 1 214 ? 11.136 9.261 18.154 1.00 25.52 214 SER A O 1
ATOM 1704 N N . LEU A 1 215 ? 10.606 11.332 17.494 1.00 35.03 215 LEU A N 1
ATOM 1705 C CA . LEU A 1 215 ? 10.104 10.963 16.171 1.00 35.03 215 LEU A CA 1
ATOM 1706 C C . LEU A 1 215 ? 11.311 10.596 15.292 1.00 35.03 215 LEU A C 1
ATOM 1708 O O . LEU A 1 215 ? 11.795 11.405 14.507 1.00 35.03 215 LEU A O 1
ATOM 1712 N N . GLY A 1 216 ? 11.841 9.392 15.493 1.00 25.30 216 GLY A N 1
ATOM 1713 C CA . GLY A 1 216 ? 12.959 8.811 14.767 1.00 25.30 216 GLY A CA 1
ATOM 1714 C C . GLY A 1 216 ? 12.459 7.657 13.910 1.00 25.30 216 GLY A C 1
ATOM 1715 O O . GLY A 1 216 ? 11.940 6.667 14.418 1.00 25.30 216 GLY A O 1
ATOM 1716 N N . ASN A 1 217 ? 12.592 7.821 12.599 1.00 32.47 217 ASN A N 1
ATOM 1717 C CA . ASN A 1 217 ? 12.394 6.796 11.576 1.00 32.47 217 ASN A CA 1
ATOM 1718 C C . ASN A 1 217 ? 13.086 5.477 11.991 1.00 32.47 217 ASN A C 1
ATOM 1720 O O . ASN A 1 217 ? 14.241 5.544 12.422 1.00 32.47 217 ASN A O 1
ATOM 1724 N N . PRO A 1 218 ? 12.481 4.285 11.818 1.00 32.47 218 PRO A N 1
ATOM 1725 C CA . PRO A 1 218 ? 13.266 3.060 11.868 1.00 32.47 218 PRO A CA 1
ATOM 1726 C C . PRO A 1 218 ? 14.270 3.114 10.710 1.00 32.47 218 PRO A C 1
ATOM 1728 O O . PRO A 1 218 ? 13.894 3.139 9.537 1.00 32.47 218 PRO A O 1
ATOM 1731 N N . ALA A 1 219 ? 15.552 3.227 11.053 1.00 29.38 219 ALA A N 1
ATOM 1732 C CA . ALA A 1 219 ? 16.642 3.189 10.096 1.00 29.38 219 ALA A CA 1
ATOM 1733 C C . ALA A 1 219 ? 16.678 1.794 9.462 1.00 29.38 219 ALA A C 1
ATOM 1735 O O . ALA A 1 219 ? 17.042 0.810 10.104 1.00 29.38 219 ALA A O 1
ATOM 1736 N N . TRP A 1 220 ? 16.270 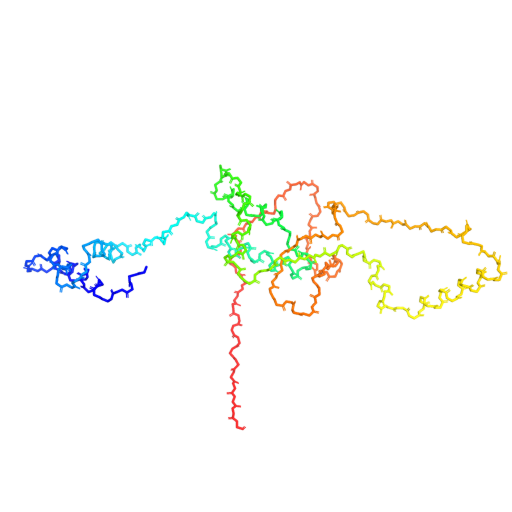1.716 8.198 1.00 36.31 220 TRP A N 1
ATOM 1737 C CA . TRP A 1 220 ? 16.455 0.547 7.351 1.00 36.31 220 TRP A CA 1
ATOM 1738 C C . TRP A 1 220 ? 17.943 0.423 7.013 1.00 36.31 220 TRP A C 1
ATOM 1740 O O . TRP A 1 220 ? 18.404 0.921 5.989 1.00 36.31 220 TRP A O 1
ATOM 1750 N N . ASN A 1 221 ? 18.717 -0.207 7.895 1.00 28.45 221 ASN A N 1
ATOM 1751 C CA . ASN A 1 221 ? 20.088 -0.586 7.583 1.00 28.45 221 ASN A CA 1
ATOM 1752 C C . ASN A 1 221 ? 20.058 -1.876 6.759 1.00 28.45 221 ASN A C 1
ATOM 1754 O O . ASN A 1 221 ? 19.860 -2.966 7.286 1.00 28.45 221 ASN A O 1
ATOM 1758 N N . ALA A 1 222 ? 20.260 -1.733 5.449 1.00 32.16 222 ALA A N 1
ATOM 1759 C CA . ALA A 1 222 ? 20.409 -2.813 4.475 1.00 32.16 222 ALA A CA 1
ATOM 1760 C C . ALA A 1 222 ? 21.759 -3.550 4.618 1.00 32.16 222 ALA A C 1
ATOM 1762 O O . ALA A 1 222 ? 22.545 -3.619 3.675 1.00 32.16 222 ALA A O 1
ATOM 1763 N N . ARG A 1 223 ? 22.066 -4.053 5.817 1.00 29.02 223 ARG A N 1
ATOM 1764 C CA . ARG A 1 223 ? 23.266 -4.855 6.095 1.00 29.02 223 ARG A CA 1
ATOM 1765 C C . ARG A 1 223 ? 22.970 -5.931 7.132 1.00 29.02 223 ARG A C 1
ATOM 1767 O O . ARG A 1 223 ? 23.543 -5.901 8.205 1.00 29.02 223 ARG A O 1
ATOM 1774 N N . ASP A 1 224 ? 22.070 -6.843 6.790 1.00 27.33 224 ASP A N 1
ATOM 1775 C CA . ASP A 1 224 ? 22.036 -8.191 7.365 1.00 27.33 224 ASP A CA 1
ATOM 1776 C C . ASP A 1 224 ? 21.465 -9.143 6.303 1.00 27.33 224 ASP A C 1
ATOM 1778 O O . ASP A 1 224 ? 20.363 -9.685 6.384 1.00 27.33 224 ASP A O 1
ATOM 1782 N N . GLU A 1 225 ? 22.238 -9.302 5.228 1.00 35.34 225 GLU A N 1
ATOM 1783 C CA . GLU A 1 225 ? 22.152 -10.469 4.357 1.00 35.34 225 GLU A CA 1
ATOM 1784 C C . GLU A 1 225 ? 22.672 -11.681 5.135 1.00 35.34 225 GLU A C 1
ATOM 1786 O O . GLU A 1 225 ? 23.871 -11.936 5.137 1.00 35.34 225 GLU A O 1
ATOM 1791 N N . SER A 1 226 ? 21.804 -12.403 5.848 1.00 34.22 226 SER A N 1
ATOM 1792 C CA . SER A 1 226 ? 21.971 -13.838 6.165 1.00 34.22 226 SER A CA 1
ATOM 1793 C C . SER A 1 226 ? 20.920 -14.322 7.166 1.00 34.22 226 SER A C 1
ATOM 1795 O O . SER A 1 226 ? 21.191 -14.419 8.353 1.00 34.22 226 SER A O 1
ATOM 1797 N N . ALA A 1 227 ? 19.717 -14.655 6.684 1.00 32.06 227 ALA A N 1
ATOM 1798 C CA . ALA A 1 227 ? 18.901 -15.781 7.178 1.00 32.06 227 ALA A CA 1
ATOM 1799 C C . ALA A 1 227 ? 17.458 -15.677 6.667 1.00 32.06 227 ALA A C 1
ATOM 1801 O O . ALA A 1 227 ? 16.554 -15.273 7.387 1.00 32.06 227 ALA A O 1
ATOM 1802 N N . CYS A 1 228 ? 17.219 -16.098 5.428 1.00 28.45 228 CYS A N 1
ATOM 1803 C CA . CYS A 1 228 ? 15.946 -16.715 5.048 1.00 28.45 228 CYS A CA 1
ATOM 1804 C C . CYS A 1 228 ? 16.200 -17.593 3.824 1.00 28.45 228 CYS A C 1
ATOM 1806 O O . CYS A 1 228 ? 15.880 -17.258 2.687 1.00 28.45 228 CYS A O 1
ATOM 1808 N N . VAL A 1 229 ? 16.845 -18.732 4.080 1.00 30.09 229 VAL A N 1
ATOM 1809 C CA . VAL A 1 229 ? 16.874 -19.854 3.145 1.00 30.09 229 VAL A CA 1
ATOM 1810 C C . VAL A 1 229 ? 15.430 -20.309 2.950 1.00 30.09 229 VAL A C 1
ATOM 1812 O O . VAL A 1 229 ? 14.767 -20.738 3.895 1.00 30.09 229 VAL A O 1
ATOM 1815 N N . TYR A 1 230 ? 14.942 -20.194 1.717 1.00 29.81 230 TYR A N 1
ATOM 1816 C CA . TYR A 1 230 ? 13.699 -20.806 1.269 1.00 29.81 230 TYR A CA 1
ATOM 1817 C C . TYR A 1 230 ? 13.775 -22.323 1.490 1.00 29.81 230 TYR A C 1
ATOM 1819 O O . TYR A 1 230 ? 14.409 -23.054 0.732 1.00 29.81 230 TYR A O 1
ATOM 1827 N N . GLY A 1 231 ? 13.117 -22.806 2.542 1.00 26.73 231 GLY A N 1
ATOM 1828 C CA . GLY A 1 231 ? 12.874 -24.226 2.761 1.00 26.73 231 GLY A CA 1
ATOM 1829 C C . GLY A 1 231 ? 11.756 -24.718 1.850 1.00 26.73 231 GLY A C 1
ATOM 1830 O O . GLY A 1 231 ? 10.595 -24.768 2.253 1.00 26.73 231 GLY A O 1
ATOM 1831 N N . ALA A 1 232 ? 12.106 -25.093 0.621 1.00 31.73 232 ALA A N 1
ATOM 1832 C CA . ALA A 1 232 ? 11.264 -25.920 -0.229 1.00 31.73 232 ALA A CA 1
ATOM 1833 C C . ALA A 1 232 ? 11.065 -27.292 0.440 1.00 31.73 232 ALA A C 1
ATOM 1835 O O . ALA A 1 232 ? 12.000 -28.085 0.534 1.00 31.73 232 ALA A O 1
ATOM 1836 N N . LYS A 1 233 ? 9.848 -27.600 0.900 1.00 27.94 233 LYS A N 1
ATOM 1837 C CA . LYS A 1 233 ? 9.442 -28.986 1.165 1.00 27.94 233 LYS A CA 1
ATOM 1838 C C . LYS A 1 233 ? 8.651 -29.500 -0.029 1.00 27.94 233 LYS A C 1
ATOM 1840 O O . LYS A 1 233 ? 7.464 -29.224 -0.173 1.00 27.94 233 LYS A O 1
ATOM 1845 N N . ALA A 1 234 ? 9.346 -30.257 -0.874 1.00 31.19 234 ALA A N 1
ATOM 1846 C CA . ALA A 1 234 ? 8.743 -31.175 -1.823 1.00 31.19 234 ALA A CA 1
ATOM 1847 C C . ALA A 1 234 ? 7.964 -32.251 -1.047 1.00 31.19 234 ALA A C 1
ATOM 1849 O O . ALA A 1 234 ? 8.536 -32.986 -0.242 1.00 31.19 234 ALA A O 1
ATOM 1850 N N . SER A 1 235 ? 6.653 -32.328 -1.271 1.00 31.88 235 SER A N 1
ATOM 1851 C CA . SER A 1 235 ? 5.842 -33.472 -0.862 1.00 31.88 235 SER A CA 1
ATOM 1852 C C . SER A 1 235 ? 5.975 -34.541 -1.945 1.00 31.88 235 SER A C 1
ATOM 1854 O O . SER A 1 235 ? 5.459 -34.390 -3.050 1.00 31.88 235 SER A O 1
ATOM 1856 N N . SER A 1 236 ? 6.736 -35.592 -1.641 1.00 32.00 236 SER A N 1
ATOM 1857 C CA . SER A 1 236 ? 6.747 -36.832 -2.411 1.00 32.00 236 SER A CA 1
ATOM 1858 C C . SER A 1 236 ? 5.534 -37.656 -1.992 1.00 32.00 236 SER A C 1
ATOM 1860 O O . SER A 1 236 ? 5.480 -38.168 -0.874 1.00 32.00 236 SER A O 1
ATOM 1862 N N . ALA A 1 237 ? 4.551 -37.752 -2.883 1.00 33.47 237 ALA A N 1
ATOM 1863 C CA . ALA A 1 237 ? 3.517 -38.768 -2.820 1.00 33.47 237 ALA A CA 1
ATOM 1864 C C . ALA A 1 237 ? 4.109 -40.086 -3.342 1.00 33.47 237 ALA A C 1
ATOM 1866 O O . ALA A 1 237 ? 4.533 -40.160 -4.495 1.00 33.47 237 ALA A O 1
ATOM 1867 N N . ARG A 1 238 ? 4.123 -41.133 -2.510 1.00 30.30 238 ARG A N 1
ATOM 1868 C CA . ARG A 1 238 ? 4.189 -42.514 -2.998 1.00 30.30 238 ARG A CA 1
ATOM 1869 C C . ARG A 1 238 ? 2.824 -43.155 -2.836 1.00 30.30 238 ARG A C 1
ATOM 1871 O O . ARG A 1 238 ? 2.311 -43.289 -1.732 1.00 30.30 238 ARG A O 1
ATOM 1878 N N . VAL A 1 239 ? 2.284 -43.505 -3.993 1.00 35.59 239 VAL A N 1
ATOM 1879 C CA . VAL A 1 239 ? 1.219 -44.470 -4.222 1.00 35.59 239 VAL A CA 1
ATOM 1880 C C . VAL A 1 239 ? 1.818 -45.867 -4.061 1.00 35.59 239 VAL A C 1
ATOM 1882 O O . VAL A 1 239 ? 2.803 -46.167 -4.738 1.00 35.59 239 VAL A O 1
ATOM 1885 N N . ALA A 1 240 ? 1.242 -46.663 -3.163 1.00 39.38 240 ALA A N 1
ATOM 1886 C CA . ALA A 1 240 ? 0.967 -48.103 -3.260 1.00 39.38 240 ALA A CA 1
ATOM 1887 C C . ALA A 1 240 ? 0.428 -48.570 -1.903 1.00 39.38 240 ALA A C 1
ATOM 1889 O O . ALA A 1 240 ? 1.168 -48.420 -0.904 1.00 39.38 240 ALA A O 1
#

InterPro domains:
  IPR055247 Insertion element IS150 protein InsJ-like, helix-turn-helix domain [PF13518] (22-61)

Sequence (240 aa):
MIDDADTLTAARLVIRSRDARRKRVTVREAAARFGVSKSQVDRAIRELLTGIVPRPPGRPRHLDEAEDDALVAYVVWLQRGGFPATRLQLENGCNSLRRARDASCAPVPRHWYKRWLLDHPELRPSYVRAVEKSRKSWVSSDVAAVKHFKRLATIVKDFRIGASECWNEDECGIRTGSLRDRVQVVVTRSSRHSRPEVLDPGDLPFVGTRSGSSLGNPAWNARDESACVYGAKASSARVA

Foldseek 3Di:
DLPDPLLLVLLVQQVVQVVDPDDHQDLVNSCVVSVHDSVSSVLNNCCVPVVDNPDPDDDDQLDDPVLLVVLVVVQVVCLVQLNHAAPVNSQVSSVVVSCVVPVPDDGDDPCNSVVSCVVPVQKDKDKDFPDDPVVVCVVPDDPVVVVVVVVVVVVCVVVVPDPVNDDDDDDDDDDPPPPDRIGIGMDGPPCPDDDRGRDDPVPDDDDDDPDDDDPDDPPPDPPDPDDDDPPDDDDDDDDD